Protein AF-A0A376MPZ1-F1 (afdb_monomer_lite)

Sequence (183 aa):
MEKDGTMSDFGIPASIVAKYLDEHGIVVEKTGPYNLLFLFSIGIDKTKALSLLRALTDFKRAFDLNLRVKNMLPSLYREDPEFYENMRIQELAQNIHKLIVHHNLPDLMYRAFEVLPTMVMTPYAAFQKELHGMTEEVYLDEMVGRINANMILPYPPGVPLVMPGEMITEESRPVLEFLQMLW

InterPro domains:
  IPR000310 Orn/Lys/Arg decarboxylase, major domain [PF01276] (1-48)
  IPR008286 Orn/Lys/Arg decarboxylase, C-terminal [PF03711] (73-182)
  IPR011193 Ornithine/lysine/arginine decarboxylase [PTHR45229] (2-182)
  IPR015422 Pyridoxal phosphate-dependent transferase, small domain [G3DSA:3.90.1150.10] (1-97)
  IPR015424 Pyridoxal phosphate-dependent transferase [SSF53383] (4-65)
  IPR036633 Orn/Lys/Arg decarboxylase, C-terminal domain superfamily [SSF55904] (70-181)

Structure (mmCIF, N/CA/C/O backbone):
data_AF-A0A376MPZ1-F1
#
_entry.id   AF-A0A376MPZ1-F1
#
loop_
_atom_site.group_PDB
_atom_site.id
_atom_site.type_symbol
_atom_site.label_atom_id
_atom_site.label_alt_id
_atom_site.label_comp_id
_atom_site.label_asym_id
_atom_site.label_entity_id
_atom_site.label_seq_id
_atom_site.pdbx_PDB_ins_code
_atom_site.Cartn_x
_atom_site.Cartn_y
_atom_site.Cartn_z
_atom_site.occupancy
_atom_site.B_iso_or_equiv
_atom_site.auth_seq_id
_atom_site.auth_comp_id
_atom_site.auth_asym_id
_atom_site.auth_atom_id
_atom_site.pdbx_PDB_model_num
ATOM 1 N N . MET A 1 1 ? -2.044 -14.156 9.055 1.00 59.22 1 MET A N 1
ATOM 2 C CA . MET A 1 1 ? -0.946 -15.058 8.681 1.00 59.22 1 MET A CA 1
ATOM 3 C C . MET A 1 1 ? -0.708 -15.944 9.880 1.00 59.22 1 MET A C 1
ATOM 5 O O . MET A 1 1 ? -0.411 -15.420 10.951 1.00 59.22 1 MET A O 1
ATOM 9 N N . GLU A 1 2 ? -0.962 -17.234 9.732 1.00 71.12 2 GLU A N 1
ATOM 10 C CA . GLU A 1 2 ? -0.609 -18.222 10.743 1.00 71.12 2 GLU A CA 1
ATOM 11 C C . GLU A 1 2 ? 0.925 -18.306 10.853 1.00 71.12 2 GLU A C 1
ATOM 13 O O . GLU A 1 2 ? 1.664 -17.754 10.030 1.00 71.12 2 GLU A O 1
ATOM 18 N N . LYS A 1 3 ? 1.437 -18.959 11.902 1.00 67.38 3 LYS A N 1
ATOM 19 C CA . LYS A 1 3 ? 2.890 -19.029 12.167 1.00 67.38 3 LYS A CA 1
ATOM 20 C C . LYS A 1 3 ? 3.696 -19.719 11.056 1.00 67.38 3 LYS A C 1
ATOM 22 O O . LYS A 1 3 ? 4.916 -19.593 11.044 1.00 67.38 3 LYS A O 1
ATOM 27 N N . ASP A 1 4 ? 3.031 -20.438 10.161 1.00 66.19 4 ASP A N 1
ATOM 28 C CA . ASP A 1 4 ? 3.600 -21.161 9.022 1.00 66.19 4 ASP A CA 1
ATOM 29 C C . ASP A 1 4 ? 3.609 -20.346 7.712 1.00 66.19 4 ASP A C 1
ATOM 31 O O . ASP A 1 4 ? 4.072 -20.842 6.690 1.00 66.19 4 ASP A O 1
ATOM 35 N N . GLY A 1 5 ? 3.124 -19.099 7.730 1.00 67.00 5 GLY A N 1
ATOM 36 C CA . GLY A 1 5 ? 3.028 -18.255 6.537 1.00 67.00 5 GLY A CA 1
ATOM 37 C C . GLY A 1 5 ? 1.722 -18.409 5.757 1.00 67.00 5 GLY A C 1
ATOM 38 O O . GLY A 1 5 ? 1.502 -17.659 4.808 1.00 67.00 5 GLY A O 1
ATOM 39 N N . THR A 1 6 ? 0.823 -19.307 6.171 1.00 76.25 6 THR A N 1
ATOM 40 C CA . THR A 1 6 ? -0.485 -19.464 5.530 1.00 76.25 6 THR A CA 1
ATOM 41 C C . THR A 1 6 ? -1.436 -18.333 5.917 1.00 76.25 6 THR A C 1
ATOM 43 O O . THR A 1 6 ? -1.343 -17.707 6.983 1.00 76.25 6 THR A O 1
ATOM 46 N N . MET A 1 7 ? -2.349 -18.006 5.007 1.00 79.88 7 MET A N 1
ATOM 47 C CA . MET A 1 7 ? -3.381 -17.008 5.256 1.00 79.88 7 MET A CA 1
ATOM 48 C C . MET A 1 7 ? -4.536 -17.655 6.018 1.00 79.88 7 MET A C 1
ATOM 50 O O . MET A 1 7 ? -5.010 -18.721 5.645 1.00 79.88 7 MET A O 1
ATOM 54 N N . SER A 1 8 ? -4.958 -17.000 7.099 1.00 85.38 8 SER A N 1
ATOM 55 C CA . SER A 1 8 ? -6.140 -17.403 7.867 1.00 85.38 8 SER A CA 1
ATOM 56 C C . SER A 1 8 ? -7.405 -17.072 7.071 1.00 85.38 8 SER A C 1
ATOM 58 O O . SER A 1 8 ? -7.350 -16.215 6.194 1.00 85.38 8 SER A O 1
ATOM 60 N N . ASP A 1 9 ? -8.543 -17.683 7.402 1.00 83.69 9 ASP A N 1
ATOM 61 C CA . ASP A 1 9 ? -9.834 -17.389 6.752 1.00 83.69 9 ASP A CA 1
ATOM 62 C C . ASP A 1 9 ? -10.356 -15.978 7.072 1.00 83.69 9 ASP A C 1
ATOM 64 O O . ASP A 1 9 ? -11.199 -15.417 6.361 1.00 83.69 9 ASP A O 1
ATOM 68 N N . PHE A 1 10 ? -9.875 -15.410 8.178 1.00 87.81 10 PHE A N 1
ATOM 69 C CA . PHE A 1 10 ? -10.239 -14.090 8.656 1.00 87.81 10 PHE A CA 1
ATOM 70 C C . PHE A 1 10 ? -8.991 -13.239 8.892 1.00 87.81 10 PHE A C 1
ATOM 72 O O . PHE A 1 10 ? -8.016 -13.670 9.514 1.00 87.81 10 PHE A O 1
ATOM 79 N N . GLY A 1 11 ? -9.048 -11.980 8.467 1.00 89.75 11 GLY A N 1
ATOM 80 C CA . GLY A 1 11 ? -7.978 -11.024 8.693 1.00 89.75 11 GLY A CA 1
ATOM 81 C C . GLY A 1 11 ? -8.482 -9.592 8.670 1.00 89.75 11 GLY A C 1
ATOM 82 O O . GLY A 1 11 ? -9.446 -9.261 7.985 1.00 89.75 11 GLY A O 1
ATOM 83 N N . ILE A 1 12 ? -7.798 -8.731 9.422 1.00 94.62 12 ILE A N 1
ATOM 84 C CA . ILE A 1 12 ? -8.017 -7.284 9.398 1.00 94.62 12 ILE A CA 1
ATOM 85 C C . ILE A 1 12 ? -6.834 -6.668 8.646 1.00 94.62 12 ILE A C 1
ATOM 87 O O . ILE A 1 12 ? -5.726 -6.656 9.190 1.00 94.62 12 ILE A O 1
ATOM 91 N N . PRO A 1 13 ? -7.028 -6.192 7.405 1.00 94.12 13 PRO A N 1
ATOM 92 C CA . PRO A 1 13 ? -5.980 -5.515 6.653 1.00 94.12 13 PRO A CA 1
ATOM 93 C C . PRO A 1 13 ? -5.462 -4.288 7.402 1.00 94.12 13 PRO A C 1
ATOM 95 O O . PRO A 1 13 ? -6.240 -3.503 7.956 1.00 94.12 13 PRO A O 1
ATOM 98 N N . ALA A 1 14 ? -4.145 -4.093 7.392 1.00 94.62 14 ALA A N 1
ATOM 99 C CA . ALA A 1 14 ? -3.521 -2.977 8.098 1.00 94.62 14 ALA A CA 1
ATOM 100 C C . ALA A 1 14 ? -3.921 -1.611 7.514 1.00 94.62 14 ALA A C 1
ATOM 102 O O . ALA A 1 14 ? -3.949 -0.632 8.254 1.00 94.62 14 ALA A O 1
ATOM 103 N N . SER A 1 15 ? -4.321 -1.544 6.238 1.00 93.62 15 SER A N 1
ATOM 104 C CA . SER A 1 15 ? -4.843 -0.327 5.599 1.00 93.62 15 SER A CA 1
ATOM 105 C C . SER A 1 15 ? -6.072 0.251 6.313 1.00 93.62 15 SER A C 1
ATOM 107 O O . SER A 1 15 ? -6.173 1.466 6.477 1.00 93.62 15 SER A O 1
ATOM 109 N N . ILE A 1 16 ? -6.972 -0.603 6.810 1.00 95.50 16 ILE A N 1
ATOM 110 C CA . ILE A 1 16 ? -8.164 -0.179 7.563 1.00 95.50 16 ILE A CA 1
ATOM 111 C C . ILE A 1 16 ? -7.761 0.418 8.911 1.00 95.50 16 ILE A C 1
ATOM 113 O O . ILE A 1 16 ? -8.268 1.465 9.313 1.00 95.50 16 ILE A O 1
ATOM 117 N N . VAL A 1 17 ? -6.837 -0.248 9.607 1.00 96.62 17 VAL A N 1
ATOM 118 C CA . VAL A 1 17 ? -6.321 0.222 10.896 1.00 96.62 17 VAL A CA 1
ATOM 119 C C . VAL A 1 17 ? -5.589 1.552 10.709 1.00 96.62 17 VAL A C 1
ATOM 121 O O . VAL A 1 17 ? -5.819 2.480 11.475 1.00 96.62 17 VAL A O 1
ATOM 124 N N . ALA A 1 18 ? -4.764 1.674 9.666 1.00 96.38 18 ALA A N 1
ATOM 125 C CA . ALA A 1 18 ? -4.047 2.901 9.335 1.00 96.38 18 ALA A CA 1
ATOM 126 C C . ALA A 1 18 ? -5.007 4.069 9.068 1.00 96.38 18 ALA A C 1
ATOM 128 O O . ALA A 1 18 ? -4.841 5.125 9.671 1.00 96.38 18 ALA A O 1
ATOM 129 N N . LYS A 1 19 ? -6.053 3.869 8.251 1.00 95.56 19 LYS A N 1
ATOM 130 C CA . LYS A 1 19 ? -7.070 4.905 7.993 1.00 95.56 19 LYS A CA 1
ATOM 131 C C . LYS A 1 19 ? -7.799 5.311 9.280 1.00 95.56 19 LYS A C 1
ATOM 133 O O . LYS A 1 19 ? -8.040 6.491 9.495 1.00 95.56 19 LYS A O 1
ATOM 138 N N . TYR A 1 20 ? -8.107 4.364 10.170 1.00 96.69 20 TYR A N 1
ATOM 139 C CA . TYR A 1 20 ? -8.717 4.692 11.464 1.00 96.69 20 TYR A CA 1
ATOM 140 C C . TYR A 1 20 ? -7.781 5.504 12.367 1.00 96.69 20 TYR A C 1
ATOM 142 O O . TYR A 1 20 ? -8.222 6.431 13.042 1.00 96.69 20 TYR A O 1
ATOM 150 N N . LEU A 1 21 ? -6.496 5.150 12.415 1.00 96.44 21 LEU A N 1
ATOM 151 C CA . LEU A 1 21 ? -5.501 5.889 13.191 1.00 96.44 21 LEU A CA 1
ATOM 152 C C . LEU A 1 21 ? -5.325 7.317 12.655 1.00 96.44 21 LEU A C 1
ATOM 154 O O . LEU A 1 21 ? -5.245 8.249 13.455 1.00 96.44 21 LEU A O 1
ATOM 158 N N . ASP A 1 22 ? -5.364 7.491 11.334 1.00 95.25 22 ASP A N 1
ATOM 159 C CA . ASP A 1 22 ? -5.300 8.797 10.671 1.00 95.25 22 ASP A CA 1
ATOM 160 C C . ASP A 1 22 ? -6.472 9.716 11.077 1.00 95.25 22 ASP A C 1
ATOM 162 O O . ASP A 1 22 ? -6.251 10.861 11.467 1.00 95.25 22 ASP A O 1
ATOM 166 N N . GLU A 1 23 ? -7.703 9.189 11.158 1.00 92.94 23 GLU A N 1
ATOM 167 C CA . GLU A 1 23 ? -8.884 9.917 11.681 1.00 92.94 23 GLU A CA 1
ATOM 168 C C . GLU A 1 23 ? -8.697 10.420 13.123 1.00 92.94 23 GLU A C 1
ATOM 170 O O . GLU A 1 23 ? -9.331 11.386 13.549 1.00 92.94 23 GLU A O 1
ATOM 175 N N . HIS A 1 24 ? -7.822 9.765 13.890 1.00 93.88 24 HIS A N 1
ATOM 176 C CA . HIS A 1 24 ? -7.495 10.114 15.273 1.00 93.88 24 HIS A CA 1
ATOM 177 C C . HIS A 1 24 ? -6.175 10.899 15.385 1.00 93.88 24 HIS A C 1
ATOM 179 O O . HIS A 1 24 ? -5.648 11.068 16.489 1.00 93.88 24 HIS A O 1
ATOM 185 N N . GLY A 1 25 ? -5.637 11.390 14.262 1.00 93.00 25 GLY A N 1
ATOM 186 C CA . GLY A 1 25 ? -4.417 12.196 14.204 1.00 93.00 25 GLY A CA 1
ATOM 187 C C . GLY A 1 25 ? -3.134 11.411 14.490 1.00 93.00 25 GLY A C 1
ATOM 188 O O . GLY A 1 25 ? -2.135 11.996 14.917 1.00 93.00 25 GLY A O 1
ATOM 189 N N . ILE A 1 26 ? -3.154 10.089 14.309 1.00 94.88 26 ILE A N 1
ATOM 190 C CA . ILE A 1 26 ? -2.002 9.210 14.507 1.00 94.88 26 ILE A CA 1
ATOM 191 C C . ILE A 1 26 ? -1.459 8.801 13.142 1.00 94.88 26 ILE A C 1
ATOM 193 O O . ILE A 1 26 ? -2.062 8.005 12.427 1.00 94.88 26 ILE A O 1
ATOM 197 N N . VAL A 1 27 ? -0.270 9.305 12.822 1.00 93.00 27 VAL A N 1
ATOM 198 C CA . VAL A 1 27 ? 0.421 8.993 11.570 1.00 93.00 27 VAL A CA 1
ATOM 199 C C . VAL A 1 27 ? 1.190 7.681 11.710 1.00 93.00 27 VAL A C 1
ATOM 201 O O . VAL A 1 27 ? 1.988 7.505 12.635 1.00 93.00 27 VAL A O 1
ATOM 204 N N . VAL A 1 28 ? 0.949 6.764 10.776 1.00 93.88 28 VAL A N 1
ATOM 205 C CA . VAL A 1 28 ? 1.721 5.528 10.606 1.00 93.88 28 VAL A CA 1
ATOM 206 C C . VAL A 1 28 ? 2.822 5.792 9.582 1.00 93.88 28 VAL A C 1
ATOM 208 O O . VAL A 1 28 ? 2.540 6.320 8.512 1.00 93.88 28 VAL A O 1
ATOM 211 N N . GLU A 1 29 ? 4.059 5.397 9.880 1.00 91.50 29 GLU A N 1
ATOM 212 C CA . GLU A 1 29 ? 5.201 5.633 8.984 1.00 91.50 29 GLU A CA 1
ATOM 213 C C . GLU A 1 29 ? 5.123 4.765 7.724 1.00 91.50 29 GLU A C 1
ATOM 215 O O . GLU A 1 29 ? 5.327 5.223 6.604 1.00 91.50 29 GLU A O 1
ATOM 220 N N . LYS A 1 30 ? 4.840 3.474 7.912 1.00 89.94 30 LYS A N 1
ATOM 221 C CA . LYS A 1 30 ? 4.747 2.505 6.822 1.00 89.94 30 LYS A CA 1
ATOM 222 C C . LYS A 1 30 ? 3.620 1.526 7.095 1.00 89.94 30 LYS A C 1
ATOM 224 O O . LYS A 1 30 ? 3.550 0.945 8.178 1.00 89.94 30 LYS A O 1
ATOM 229 N N . THR A 1 31 ? 2.783 1.322 6.086 1.00 91.25 31 THR A N 1
ATOM 230 C CA . THR A 1 31 ? 1.675 0.367 6.117 1.00 91.25 31 THR A CA 1
ATOM 231 C C . THR A 1 31 ? 1.927 -0.708 5.069 1.00 91.25 31 THR A C 1
ATOM 233 O O . THR A 1 31 ? 2.016 -0.411 3.880 1.00 91.25 31 THR A O 1
ATOM 236 N N . GLY A 1 32 ? 2.090 -1.953 5.508 1.00 88.19 32 GLY A N 1
ATOM 237 C CA . GLY A 1 32 ? 2.078 -3.125 4.632 1.00 88.19 32 GLY A CA 1
ATOM 238 C C . GLY A 1 32 ? 0.695 -3.786 4.598 1.00 88.19 32 GLY A C 1
ATOM 239 O O . GLY A 1 32 ? -0.264 -3.229 5.126 1.00 88.19 32 GLY A O 1
ATOM 240 N N . PRO A 1 33 ? 0.570 -5.006 4.046 1.00 86.56 33 PRO A N 1
ATOM 241 C CA . PRO A 1 33 ? -0.713 -5.719 4.015 1.00 86.56 33 PRO A CA 1
ATOM 242 C C . PRO A 1 33 ? -1.288 -6.018 5.415 1.00 86.56 33 PRO A C 1
ATOM 244 O O . PRO A 1 33 ? -2.479 -5.823 5.659 1.00 86.56 33 PRO A O 1
ATOM 247 N N . TYR A 1 34 ? -0.432 -6.441 6.356 1.00 90.50 34 TYR A N 1
ATOM 248 C CA . TYR A 1 34 ? -0.795 -6.769 7.751 1.00 90.50 34 TYR A CA 1
ATOM 249 C C . TYR A 1 34 ? 0.210 -6.239 8.782 1.00 90.50 34 TYR A C 1
ATOM 251 O O . TYR A 1 34 ? 0.285 -6.745 9.900 1.00 90.50 34 TYR A O 1
ATOM 259 N N . ASN A 1 35 ? 1.016 -5.241 8.418 1.00 90.44 35 ASN A N 1
ATOM 260 C CA . ASN A 1 35 ? 1.973 -4.621 9.330 1.00 90.44 35 ASN A CA 1
ATOM 261 C C . ASN A 1 35 ? 1.817 -3.097 9.334 1.00 90.44 35 ASN A C 1
ATOM 263 O O . ASN A 1 35 ? 1.425 -2.494 8.336 1.00 90.44 35 ASN A O 1
ATOM 267 N N . LEU A 1 36 ? 2.121 -2.503 10.486 1.00 93.81 36 LEU A N 1
ATOM 268 C CA . LEU A 1 36 ? 2.182 -1.063 10.703 1.00 93.81 36 LEU A CA 1
ATOM 269 C C . LEU A 1 36 ? 3.513 -0.760 11.384 1.00 93.81 36 LEU A C 1
ATOM 271 O O . LEU A 1 36 ? 3.864 -1.407 12.373 1.00 93.81 36 LEU A O 1
ATOM 275 N N . LEU A 1 37 ? 4.244 0.218 10.863 1.00 94.31 37 LEU A N 1
ATOM 276 C CA . LEU A 1 37 ? 5.483 0.708 11.451 1.00 94.31 37 LEU A CA 1
ATOM 277 C C . LEU A 1 37 ? 5.241 2.063 12.115 1.00 94.31 37 LEU A C 1
ATOM 279 O O . LEU A 1 37 ? 4.726 2.988 11.489 1.00 94.31 37 LEU A O 1
ATOM 283 N N . PHE A 1 38 ? 5.676 2.186 13.366 1.00 93.75 38 PHE A N 1
ATOM 284 C CA . PHE A 1 38 ? 5.659 3.434 14.123 1.00 93.75 38 PHE A CA 1
ATOM 285 C C . PHE A 1 38 ? 7.087 3.823 14.495 1.00 93.75 38 PHE A C 1
ATOM 287 O O . PHE A 1 38 ? 7.843 2.994 15.005 1.00 93.75 38 PHE A O 1
ATOM 294 N N . LEU A 1 39 ? 7.447 5.088 14.281 1.00 93.31 39 LEU A N 1
ATOM 295 C CA . LEU A 1 39 ? 8.745 5.624 14.682 1.00 93.31 39 LEU A CA 1
ATOM 296 C C . LEU A 1 39 ? 8.642 6.306 16.049 1.00 93.31 39 LEU A C 1
ATOM 298 O O . LEU A 1 39 ? 8.004 7.347 16.204 1.00 93.31 39 LEU A O 1
ATOM 302 N N . PHE A 1 40 ? 9.317 5.736 17.045 1.00 91.38 40 PHE A N 1
ATOM 303 C CA . PHE A 1 40 ? 9.480 6.357 18.356 1.00 91.38 40 PHE A CA 1
ATOM 304 C C . PHE A 1 40 ? 10.743 7.217 18.350 1.00 91.38 40 PHE A C 1
ATOM 306 O O . PHE A 1 40 ? 11.856 6.717 18.495 1.00 91.38 40 PHE A O 1
ATOM 313 N N . SER A 1 41 ? 10.560 8.518 18.138 1.00 90.69 41 SER A N 1
ATOM 314 C CA . SER A 1 41 ? 11.634 9.511 18.184 1.00 90.69 41 SER A CA 1
ATOM 315 C C . SER A 1 41 ? 11.708 10.199 19.551 1.00 90.69 41 SER A C 1
ATOM 317 O O . SER A 1 41 ? 10.839 10.019 20.403 1.00 90.69 41 SER A O 1
ATOM 319 N N . ILE A 1 42 ? 12.726 11.042 19.755 1.00 90.50 42 ILE A N 1
ATOM 320 C CA . ILE A 1 42 ? 12.910 11.833 20.990 1.00 90.50 42 ILE A CA 1
ATOM 321 C C . ILE A 1 42 ? 11.679 12.711 21.301 1.00 90.50 42 ILE A C 1
ATOM 323 O O . ILE A 1 42 ? 11.406 13.004 22.461 1.00 90.50 42 ILE A O 1
ATOM 327 N N . GLY A 1 43 ? 10.907 13.105 20.281 1.00 88.94 43 GLY A N 1
ATOM 328 C CA . GLY A 1 43 ? 9.679 13.893 20.439 1.00 88.94 43 GLY A CA 1
ATOM 329 C C . GLY A 1 43 ? 8.432 13.086 20.826 1.00 88.94 43 GLY A C 1
ATOM 330 O O . GLY A 1 43 ? 7.339 13.656 20.881 1.00 88.94 43 GLY A O 1
ATOM 331 N N . ILE A 1 44 ? 8.558 11.772 21.037 1.00 90.81 44 ILE A N 1
ATOM 332 C CA . ILE A 1 44 ? 7.455 10.898 21.440 1.00 90.81 44 ILE A CA 1
ATOM 333 C C . ILE A 1 44 ? 7.525 10.649 22.944 1.00 90.81 44 ILE A C 1
ATOM 335 O O . ILE A 1 44 ? 8.416 9.969 23.446 1.00 90.81 44 ILE A O 1
ATOM 339 N N . ASP A 1 45 ? 6.554 11.204 23.662 1.00 92.75 45 ASP A N 1
ATOM 340 C CA . ASP A 1 45 ? 6.411 11.041 25.102 1.00 92.75 45 ASP A CA 1
ATOM 341 C C . ASP A 1 45 ? 5.440 9.900 25.460 1.00 92.75 45 ASP A C 1
ATOM 343 O O . ASP A 1 45 ? 4.782 9.281 24.614 1.00 92.75 45 ASP A O 1
ATOM 347 N N . LYS A 1 46 ? 5.319 9.627 26.764 1.00 92.38 46 LYS A N 1
ATOM 348 C CA . LYS A 1 46 ? 4.379 8.626 27.287 1.00 92.38 46 LYS A CA 1
ATOM 349 C C . LYS A 1 46 ? 2.927 8.948 26.910 1.00 92.38 46 LYS A C 1
ATOM 351 O O . LYS A 1 46 ? 2.138 8.027 26.710 1.00 92.38 46 LYS A O 1
ATOM 356 N N . THR A 1 47 ? 2.574 10.228 26.803 1.00 93.00 47 THR A N 1
ATOM 357 C CA . THR A 1 47 ? 1.226 10.683 26.438 1.00 93.00 47 THR A CA 1
ATOM 358 C C . THR A 1 47 ? 0.861 10.232 25.027 1.00 93.00 47 THR A C 1
ATOM 360 O O . THR A 1 47 ? -0.192 9.626 24.832 1.00 93.00 47 THR A O 1
ATOM 363 N N . LYS A 1 48 ? 1.749 10.448 24.050 1.00 92.00 48 LYS A N 1
ATOM 364 C CA . LYS A 1 48 ? 1.558 9.995 22.667 1.00 92.00 48 LYS A CA 1
ATOM 365 C C . LYS A 1 48 ? 1.488 8.473 22.565 1.00 92.00 48 LYS A C 1
ATOM 367 O O . LYS A 1 48 ? 0.605 7.954 21.885 1.00 92.00 48 LYS A O 1
ATOM 372 N N . ALA A 1 49 ? 2.346 7.756 23.293 1.00 92.81 49 ALA A N 1
ATOM 373 C CA . ALA A 1 49 ? 2.306 6.293 23.336 1.00 92.81 49 ALA A CA 1
ATOM 374 C C . ALA A 1 49 ? 0.969 5.760 23.894 1.00 92.81 49 ALA A C 1
ATOM 376 O O . ALA A 1 49 ? 0.383 4.829 23.341 1.00 92.81 49 ALA A O 1
ATOM 377 N N . LEU A 1 50 ? 0.450 6.381 24.960 1.00 94.69 50 LEU A N 1
ATOM 378 C CA . LEU A 1 50 ? -0.860 6.043 25.524 1.00 94.69 50 LEU A CA 1
ATOM 379 C C . LEU A 1 50 ? -2.011 6.401 24.578 1.00 94.69 50 LEU A C 1
ATOM 381 O O . LEU A 1 50 ? -2.982 5.650 24.511 1.00 94.69 50 LEU A O 1
ATOM 385 N N . SER A 1 51 ? -1.900 7.506 23.833 1.00 94.88 51 SER A N 1
ATOM 386 C CA . SER A 1 51 ? -2.877 7.880 22.804 1.00 94.88 51 SER A CA 1
ATOM 387 C C . SER A 1 51 ? -2.986 6.803 21.722 1.00 94.88 51 SER A C 1
ATOM 389 O O . SER A 1 51 ? -4.090 6.360 21.410 1.00 94.88 51 SER A O 1
ATOM 391 N N . LEU A 1 52 ? -1.848 6.296 21.229 1.00 95.69 52 LEU A N 1
ATOM 392 C CA . LEU A 1 52 ? -1.813 5.183 20.275 1.00 95.69 52 LEU A CA 1
ATOM 393 C C . LEU A 1 52 ? -2.461 3.916 20.847 1.00 95.69 52 LEU A C 1
ATOM 395 O O . LEU A 1 52 ? -3.324 3.319 20.206 1.00 95.69 52 LEU A O 1
ATOM 399 N N . LEU A 1 53 ? -2.092 3.520 22.069 1.00 95.69 53 LEU A N 1
ATOM 400 C CA . LEU A 1 53 ? -2.666 2.336 22.714 1.00 95.69 53 LEU A CA 1
ATOM 401 C C . LEU A 1 53 ? -4.189 2.458 22.883 1.00 95.69 53 LEU A C 1
ATOM 403 O O . LEU A 1 53 ? -4.930 1.497 22.653 1.00 95.69 53 LEU A O 1
ATOM 407 N N . ARG A 1 54 ? -4.660 3.649 23.265 1.00 96.62 54 ARG A N 1
ATOM 408 C CA . ARG A 1 54 ? -6.085 3.946 23.396 1.00 96.62 54 ARG A CA 1
ATOM 409 C C . ARG A 1 54 ? -6.792 3.848 22.050 1.00 96.62 54 ARG A C 1
ATOM 411 O O . ARG A 1 54 ? -7.789 3.139 21.971 1.00 96.62 54 ARG A O 1
ATOM 418 N N . ALA A 1 55 ? -6.252 4.470 21.004 1.00 96.69 55 ALA A N 1
ATOM 419 C CA . ALA A 1 55 ? -6.825 4.420 19.663 1.00 96.69 55 ALA A CA 1
ATOM 420 C C . ALA A 1 55 ? -6.918 2.983 19.125 1.00 96.69 55 ALA A C 1
ATOM 422 O O . ALA A 1 55 ? -7.954 2.603 18.590 1.00 96.69 55 ALA A O 1
ATOM 423 N N . LEU A 1 56 ? -5.894 2.149 19.341 1.00 97.00 56 LEU A N 1
ATOM 424 C CA . LEU A 1 56 ? -5.922 0.729 18.962 1.00 97.00 56 LEU A CA 1
ATOM 425 C C . LEU A 1 56 ? -6.982 -0.069 19.742 1.00 97.00 56 LEU A C 1
ATOM 427 O O . LEU A 1 56 ? -7.659 -0.934 19.185 1.00 97.00 56 LEU A O 1
ATOM 431 N N . THR A 1 57 ? -7.161 0.231 21.029 1.00 97.12 57 THR A N 1
ATOM 432 C CA . THR A 1 57 ? -8.180 -0.425 21.865 1.00 97.12 57 THR A CA 1
ATOM 433 C C . THR A 1 57 ? -9.594 0.020 21.481 1.00 97.12 57 THR A C 1
ATOM 435 O O . THR A 1 57 ? -10.517 -0.796 21.433 1.00 97.12 57 THR A O 1
ATOM 438 N N . ASP A 1 58 ? -9.771 1.309 21.188 1.00 96.81 58 ASP A N 1
ATOM 439 C CA . ASP A 1 58 ? -11.029 1.879 20.707 1.00 96.81 58 ASP A CA 1
ATOM 440 C C . ASP A 1 58 ? -11.374 1.332 19.310 1.00 96.81 58 ASP A C 1
ATOM 442 O O . ASP A 1 58 ? -12.513 0.913 19.101 1.00 96.81 58 ASP A O 1
ATOM 446 N N . PHE A 1 59 ? -10.388 1.202 18.410 1.00 97.25 59 PHE A N 1
ATOM 447 C CA . PHE A 1 59 ? -10.533 0.525 17.117 1.00 97.25 59 PHE A CA 1
ATOM 448 C C . PHE A 1 59 ? -11.069 -0.893 17.294 1.00 97.25 59 PHE A C 1
ATOM 450 O O . PHE A 1 59 ? -12.082 -1.246 16.695 1.00 97.25 59 PHE A O 1
ATOM 457 N N . LYS A 1 60 ? -10.427 -1.705 18.147 1.00 96.69 60 LYS A N 1
ATOM 458 C CA . LYS A 1 60 ? -10.848 -3.091 18.396 1.00 96.69 60 LYS A CA 1
ATOM 459 C C . LYS A 1 60 ? -12.294 -3.152 18.886 1.00 96.69 60 LYS A C 1
ATOM 461 O O . LYS A 1 60 ? -13.071 -3.957 18.387 1.00 96.69 60 LYS A O 1
ATOM 466 N N . ARG A 1 61 ? -12.678 -2.270 19.814 1.00 96.62 61 ARG A N 1
ATOM 467 C CA . ARG A 1 61 ? -14.053 -2.195 20.330 1.00 96.62 61 ARG A CA 1
ATOM 468 C C . ARG A 1 61 ? -15.055 -1.817 19.237 1.00 96.62 61 ARG A C 1
ATOM 470 O O . ARG A 1 61 ? -16.098 -2.452 19.128 1.00 96.62 61 ARG A O 1
ATOM 477 N N . ALA A 1 62 ? -14.749 -0.799 18.434 1.00 95.62 62 ALA A N 1
ATOM 478 C CA . ALA A 1 62 ? -15.588 -0.366 17.316 1.00 95.62 62 ALA A CA 1
ATOM 479 C C . ALA A 1 62 ? -15.735 -1.466 16.251 1.00 95.62 62 ALA A C 1
ATOM 481 O O . ALA A 1 62 ? -16.827 -1.691 15.723 1.00 95.62 62 ALA A O 1
ATOM 482 N N . PHE A 1 63 ? -14.647 -2.187 15.989 1.00 96.31 63 PHE A N 1
ATOM 483 C CA . PHE A 1 63 ? -14.618 -3.325 15.086 1.00 96.31 63 PHE A CA 1
ATOM 484 C C . PHE A 1 63 ? -15.479 -4.487 15.601 1.00 96.31 63 PHE A C 1
ATOM 486 O O . PHE A 1 63 ? -16.282 -5.034 14.847 1.00 96.31 63 PHE A O 1
ATOM 493 N N . ASP A 1 64 ? -15.383 -4.825 16.888 1.00 96.31 64 ASP A N 1
ATOM 494 C CA . ASP A 1 64 ? -16.169 -5.896 17.517 1.00 96.31 64 ASP A CA 1
ATOM 495 C C . ASP A 1 64 ? -17.670 -5.572 17.558 1.00 96.31 64 ASP A C 1
ATOM 497 O O . ASP A 1 64 ? -18.502 -6.450 17.341 1.00 96.31 64 ASP A O 1
ATOM 501 N N . LEU A 1 65 ? -18.027 -4.299 17.761 1.00 97.06 65 LEU A N 1
ATOM 502 C CA . LEU A 1 65 ? -19.408 -3.805 17.654 1.00 97.06 65 LEU A CA 1
ATOM 503 C C . LEU A 1 65 ? -19.922 -3.754 16.205 1.00 97.06 65 LEU A C 1
ATOM 505 O O . LEU A 1 65 ? -21.093 -3.443 15.974 1.00 97.06 65 LEU A O 1
ATOM 509 N N . ASN A 1 66 ? -19.051 -4.039 15.235 1.00 96.75 66 ASN A N 1
ATOM 510 C CA . ASN A 1 66 ? -19.332 -4.049 13.808 1.00 96.75 66 ASN A CA 1
ATOM 511 C C . ASN A 1 66 ? -20.024 -2.760 13.330 1.00 96.75 66 ASN A C 1
ATOM 513 O O . ASN A 1 66 ? -21.082 -2.792 12.686 1.00 96.75 66 ASN A O 1
ATOM 517 N N . LEU A 1 67 ? -19.456 -1.607 13.701 1.00 96.31 67 LEU A N 1
ATOM 518 C CA . LEU A 1 67 ? -20.000 -0.303 13.324 1.00 96.31 67 LEU A CA 1
ATOM 519 C C . LEU A 1 67 ? -20.051 -0.127 11.794 1.00 96.31 67 LEU A C 1
ATOM 521 O O . LEU A 1 67 ? -19.326 -0.774 11.035 1.00 96.31 67 LEU A O 1
ATOM 525 N N . ARG A 1 68 ? -20.934 0.768 11.333 1.00 96.62 68 ARG A N 1
ATOM 526 C CA . ARG A 1 68 ? -20.987 1.176 9.921 1.00 96.62 68 ARG A CA 1
ATOM 527 C C . ARG A 1 68 ? -19.699 1.900 9.533 1.00 96.62 68 ARG A C 1
ATOM 529 O O . ARG A 1 68 ? -19.171 2.657 10.350 1.00 96.62 68 ARG A O 1
ATOM 536 N N . VAL A 1 69 ? -19.270 1.751 8.277 1.00 95.75 69 VAL A N 1
ATOM 537 C CA . VAL A 1 69 ? -18.103 2.470 7.730 1.00 95.75 69 VAL A CA 1
ATOM 538 C C . VAL A 1 69 ? -18.256 3.977 7.948 1.00 95.75 69 VAL A C 1
ATOM 540 O O . VAL A 1 69 ? -17.353 4.600 8.490 1.00 95.75 69 VAL A O 1
ATOM 543 N N . LYS A 1 70 ? -19.450 4.530 7.708 1.00 96.12 70 LYS A N 1
ATOM 544 C CA . LYS A 1 70 ? -19.805 5.931 8.000 1.00 96.12 70 LYS A CA 1
ATOM 545 C C . LYS A 1 70 ? -19.432 6.422 9.406 1.00 96.12 70 LYS A C 1
ATOM 547 O O . LYS A 1 70 ? -19.056 7.577 9.567 1.00 96.12 70 LYS A O 1
ATOM 552 N N . ASN A 1 71 ? -19.571 5.568 10.423 1.00 94.94 71 ASN A N 1
ATOM 553 C CA . ASN A 1 71 ? -19.331 5.944 11.819 1.00 94.94 71 ASN A CA 1
ATOM 554 C C . ASN A 1 71 ? -17.869 5.751 12.229 1.00 94.94 71 ASN A C 1
ATOM 556 O O . ASN A 1 71 ? -17.394 6.444 13.122 1.00 94.94 71 ASN A O 1
ATOM 560 N N . MET A 1 72 ? -17.189 4.771 11.632 1.00 94.75 72 MET A N 1
ATOM 561 C CA . MET A 1 72 ? -15.838 4.373 12.025 1.00 94.75 72 MET A CA 1
ATOM 562 C C . MET A 1 72 ? -14.748 5.014 11.159 1.00 94.75 72 MET A C 1
ATOM 564 O O . MET A 1 72 ? -13.670 5.298 11.665 1.00 94.75 72 MET A O 1
ATOM 568 N N . LEU A 1 73 ? -15.029 5.235 9.874 1.00 96.12 73 LEU A N 1
ATOM 569 C CA . LEU A 1 73 ? -14.136 5.800 8.860 1.00 96.12 73 LEU A CA 1
ATOM 570 C C . LEU A 1 73 ? -14.896 6.861 8.032 1.00 96.12 73 LEU A C 1
ATOM 572 O O . LEU A 1 73 ? -15.212 6.632 6.859 1.00 96.12 73 LEU A O 1
ATOM 576 N N . PRO A 1 74 ? -15.257 8.010 8.630 1.00 95.12 74 PRO A N 1
ATOM 577 C CA . PRO A 1 74 ? -16.052 9.038 7.959 1.00 95.12 74 PRO A CA 1
ATOM 578 C C . PRO A 1 74 ? -15.347 9.665 6.747 1.00 95.12 74 PRO A C 1
ATOM 580 O O . PRO A 1 74 ? -16.021 10.051 5.793 1.00 95.12 74 PRO A O 1
ATOM 583 N N . SER A 1 75 ? -14.015 9.773 6.743 1.00 94.56 75 SER A N 1
ATOM 584 C CA . SER A 1 75 ? -13.246 10.231 5.578 1.00 94.56 75 SER A CA 1
ATOM 585 C C . SER A 1 75 ? -13.409 9.290 4.389 1.00 94.56 75 SER A C 1
ATOM 587 O O . SER A 1 75 ? -13.763 9.769 3.320 1.00 94.56 75 SER A O 1
ATOM 589 N N . LEU A 1 76 ? -13.257 7.977 4.597 1.00 94.19 76 LEU A N 1
ATOM 590 C CA . LEU A 1 76 ? -13.440 6.958 3.561 1.00 94.19 76 LEU A CA 1
ATOM 591 C C . LEU A 1 76 ? -14.877 6.957 3.028 1.00 94.19 76 LEU A C 1
ATOM 593 O O . LEU A 1 76 ? -15.095 6.931 1.825 1.00 94.19 76 LEU A O 1
ATOM 597 N N . TYR A 1 77 ? -15.868 7.054 3.918 1.00 94.88 77 TYR A N 1
ATOM 598 C CA . TYR A 1 77 ? -17.272 7.130 3.511 1.00 94.88 77 TYR A CA 1
ATOM 599 C C . TYR A 1 77 ? -17.566 8.338 2.606 1.00 94.88 77 TYR A C 1
ATOM 601 O O . TYR A 1 77 ? -18.429 8.252 1.742 1.00 94.88 77 TYR A O 1
ATOM 609 N N . ARG A 1 78 ? -16.863 9.466 2.782 1.00 95.19 78 ARG A N 1
ATOM 610 C CA . ARG A 1 78 ? -17.043 10.653 1.926 1.00 95.19 78 ARG A CA 1
ATOM 611 C C . ARG A 1 78 ? -16.461 10.491 0.523 1.00 95.19 78 ARG A C 1
ATOM 613 O O . ARG A 1 78 ? -16.857 11.263 -0.343 1.00 95.19 78 ARG A O 1
ATOM 620 N N . GLU A 1 79 ? -15.538 9.554 0.313 1.00 95.19 79 GLU A N 1
ATOM 621 C CA . GLU A 1 79 ? -14.950 9.294 -1.008 1.00 95.19 79 GLU A CA 1
ATOM 622 C C . GLU A 1 79 ? -15.991 8.669 -1.950 1.00 95.19 79 GLU A C 1
ATOM 624 O O . GLU A 1 79 ? -16.102 9.098 -3.095 1.00 95.19 79 GLU A O 1
ATOM 629 N N . ASP A 1 80 ? -16.811 7.741 -1.445 1.00 95.12 80 ASP A N 1
ATOM 630 C CA . ASP A 1 80 ? -17.943 7.156 -2.178 1.00 95.12 80 ASP A CA 1
ATOM 631 C C . ASP A 1 80 ? -19.107 6.778 -1.228 1.00 95.12 80 ASP A C 1
ATOM 633 O O . ASP A 1 80 ? -19.201 5.642 -0.745 1.00 95.12 80 ASP A O 1
ATOM 637 N N . PRO A 1 81 ? -20.013 7.726 -0.917 1.00 94.50 81 PRO A N 1
ATOM 638 C CA . PRO A 1 81 ? -21.113 7.477 0.013 1.00 94.50 81 PRO A CA 1
ATOM 639 C C . PRO A 1 81 ? -22.087 6.393 -0.456 1.00 94.50 81 PRO A C 1
ATOM 641 O O . PRO A 1 81 ? -22.635 5.675 0.381 1.00 94.50 81 PRO A O 1
ATOM 644 N N . GLU A 1 82 ? -22.308 6.268 -1.770 1.00 95.69 82 GLU A N 1
ATOM 645 C CA . GLU A 1 82 ? -23.251 5.296 -2.333 1.00 95.69 82 GLU A CA 1
ATOM 646 C C . GLU A 1 82 ? -22.729 3.870 -2.153 1.00 95.69 82 GLU A C 1
ATOM 648 O O . GLU A 1 82 ? -23.469 2.998 -1.688 1.00 95.69 82 GLU A O 1
ATOM 653 N N . PHE A 1 83 ? -21.440 3.646 -2.425 1.00 94.38 83 PHE A N 1
ATOM 654 C CA . PHE A 1 83 ? -20.801 2.346 -2.233 1.00 94.38 83 PHE A CA 1
ATOM 655 C C . PHE A 1 83 ? -20.777 1.912 -0.757 1.00 94.38 83 PHE A C 1
ATOM 657 O O . PHE A 1 83 ? -21.006 0.741 -0.440 1.00 94.38 83 PHE A O 1
ATOM 664 N N . TYR A 1 84 ? -20.546 2.848 0.174 1.00 95.25 84 TYR A N 1
ATOM 665 C CA . TYR A 1 84 ? -20.386 2.543 1.603 1.00 95.25 84 TYR A CA 1
ATOM 666 C C . TYR A 1 84 ? -21.666 2.675 2.460 1.00 95.25 84 TYR A C 1
ATOM 668 O O . TYR A 1 84 ? -21.610 2.386 3.659 1.00 95.25 84 TYR A O 1
ATOM 676 N N . GLU A 1 85 ? -22.818 3.071 1.899 1.00 92.12 85 GLU A N 1
ATOM 677 C CA . GLU A 1 85 ? -24.042 3.469 2.635 1.00 92.12 85 GLU A CA 1
ATOM 678 C C . GLU A 1 85 ? -24.472 2.502 3.751 1.00 92.12 85 GLU A C 1
ATOM 680 O O . GLU A 1 85 ? -24.750 2.895 4.894 1.00 92.12 85 GLU A O 1
ATOM 685 N N . ASN A 1 86 ? -24.499 1.209 3.433 1.00 94.19 86 ASN A N 1
ATOM 686 C CA . ASN A 1 86 ? -24.915 0.159 4.363 1.00 94.19 86 ASN A CA 1
ATOM 687 C C . ASN A 1 86 ? -23.775 -0.774 4.777 1.00 94.19 86 ASN A C 1
ATOM 689 O O . ASN A 1 86 ? -24.006 -1.710 5.545 1.00 94.19 86 ASN A O 1
ATOM 693 N N . MET A 1 87 ? -22.552 -0.487 4.327 1.00 96.31 87 MET A N 1
ATOM 694 C CA . MET A 1 87 ? -21.399 -1.336 4.577 1.00 96.31 87 MET A CA 1
ATOM 695 C C . MET A 1 87 ? -20.949 -1.228 6.037 1.00 96.31 87 MET A C 1
ATOM 697 O O . MET A 1 87 ? -20.887 -0.143 6.637 1.00 96.31 87 MET A O 1
ATOM 701 N N . ARG A 1 88 ? -20.619 -2.376 6.630 1.00 97.12 88 ARG A N 1
ATOM 702 C CA . ARG A 1 88 ? -20.049 -2.451 7.982 1.00 97.12 88 ARG A CA 1
ATOM 703 C C . ARG A 1 88 ? -18.554 -2.725 7.944 1.00 97.12 88 ARG A C 1
ATOM 705 O O . ARG A 1 88 ? -18.031 -3.260 6.972 1.00 97.12 88 ARG A O 1
ATOM 712 N N . ILE A 1 89 ? -17.858 -2.375 9.023 1.00 96.19 89 ILE A N 1
ATOM 713 C CA . ILE A 1 89 ? -16.396 -2.468 9.059 1.00 96.19 89 ILE A CA 1
ATOM 714 C C . ILE A 1 89 ? -15.875 -3.904 8.905 1.00 96.19 89 ILE A C 1
ATOM 716 O O . ILE A 1 89 ? -14.870 -4.110 8.229 1.00 96.19 89 ILE A O 1
ATOM 720 N N . GLN A 1 90 ? -16.557 -4.904 9.475 1.00 96.19 90 GLN A N 1
ATOM 721 C CA . GLN A 1 90 ? -16.132 -6.301 9.334 1.00 96.19 90 GLN A CA 1
ATOM 722 C C . GLN A 1 90 ? -16.318 -6.809 7.901 1.00 96.19 90 GLN A C 1
ATOM 724 O O . GLN A 1 90 ? -15.494 -7.574 7.412 1.00 96.19 90 GLN A O 1
ATOM 729 N N . GLU A 1 91 ? -17.372 -6.358 7.218 1.00 95.44 91 GLU A N 1
ATOM 730 C CA . GLU A 1 91 ? -17.614 -6.681 5.811 1.00 95.44 91 GLU A CA 1
ATOM 731 C C . GLU A 1 91 ? -16.529 -6.073 4.920 1.00 95.44 91 GLU A C 1
ATOM 733 O O . GLU A 1 91 ? -15.926 -6.785 4.120 1.00 95.44 91 GLU A O 1
ATOM 738 N N . LEU A 1 92 ? -16.208 -4.790 5.122 1.00 95.00 92 LEU A N 1
ATOM 739 C CA . LEU A 1 92 ? -15.113 -4.120 4.420 1.00 95.00 92 LEU A CA 1
ATOM 740 C C . LEU A 1 92 ? -13.777 -4.851 4.631 1.00 95.00 92 LEU A C 1
ATOM 742 O O . LEU A 1 92 ? -13.069 -5.145 3.667 1.00 95.00 92 LEU A O 1
ATOM 746 N N . ALA A 1 93 ? -13.452 -5.187 5.884 1.00 95.38 93 ALA A N 1
ATOM 747 C CA . ALA A 1 93 ? -12.239 -5.924 6.225 1.00 95.38 93 ALA A CA 1
ATOM 748 C C . ALA A 1 93 ? -12.181 -7.290 5.547 1.00 95.38 93 ALA A C 1
ATOM 750 O O . ALA A 1 93 ? -11.162 -7.621 4.942 1.00 95.38 93 ALA A O 1
ATOM 751 N N . GLN A 1 94 ? -13.280 -8.045 5.578 1.00 94.56 94 GLN A N 1
ATOM 752 C CA . GLN A 1 94 ? -13.322 -9.363 4.964 1.00 94.56 94 GLN A CA 1
ATOM 753 C C . GLN A 1 94 ? -13.259 -9.295 3.435 1.00 94.56 94 GLN A C 1
ATOM 755 O O . GLN A 1 94 ? -12.633 -10.157 2.826 1.00 94.56 94 GLN A O 1
ATOM 760 N N . ASN A 1 95 ? -13.870 -8.293 2.799 1.00 93.44 95 ASN A N 1
ATOM 761 C CA . ASN A 1 95 ? -13.810 -8.127 1.346 1.00 93.44 95 ASN A CA 1
ATOM 762 C C . ASN A 1 95 ? -12.378 -7.839 0.881 1.00 93.44 95 ASN A C 1
ATOM 764 O O . ASN A 1 95 ? -11.882 -8.513 -0.019 1.00 93.44 95 ASN A O 1
ATOM 768 N N . ILE A 1 96 ? -11.677 -6.920 1.551 1.00 92.50 96 ILE A N 1
ATOM 769 C CA . ILE A 1 96 ? -10.266 -6.636 1.253 1.00 92.50 96 ILE A CA 1
ATOM 770 C C . ILE A 1 96 ? -9.393 -7.862 1.564 1.00 92.50 96 ILE A C 1
ATOM 772 O O . ILE A 1 96 ? -8.531 -8.227 0.769 1.00 92.50 96 ILE A O 1
ATOM 776 N N . HIS A 1 97 ? -9.633 -8.543 2.687 1.00 92.69 97 HIS A N 1
ATOM 777 C CA . HIS A 1 97 ? -8.907 -9.762 3.042 1.00 92.69 97 HIS A CA 1
ATOM 778 C C . HIS A 1 97 ? -9.073 -10.864 1.982 1.00 92.69 97 HIS A C 1
ATOM 780 O O . HIS A 1 97 ? -8.084 -11.456 1.553 1.00 92.69 97 HIS A O 1
ATOM 786 N N . LYS A 1 98 ? -10.300 -11.088 1.496 1.00 91.94 98 LYS A N 1
ATOM 787 C CA . LYS A 1 98 ? -10.593 -12.039 0.416 1.00 91.94 98 LYS A CA 1
ATOM 788 C C . LYS A 1 98 ? -9.867 -11.689 -0.876 1.00 91.94 98 LYS A C 1
ATOM 790 O O . LYS A 1 98 ? -9.359 -12.601 -1.513 1.00 91.94 98 LYS A O 1
ATOM 795 N N . LEU A 1 99 ? -9.781 -10.409 -1.245 1.00 88.31 99 LEU A N 1
ATOM 796 C CA . LEU A 1 99 ? -9.011 -9.979 -2.419 1.00 88.31 99 LEU A CA 1
ATOM 797 C C . LEU A 1 99 ? -7.520 -10.296 -2.253 1.00 88.31 99 LEU A C 1
ATOM 799 O O . LEU A 1 99 ? -6.914 -10.891 -3.140 1.00 88.31 99 LEU A O 1
ATOM 803 N N . ILE A 1 100 ? -6.946 -9.990 -1.085 1.00 87.25 100 ILE A N 1
ATOM 804 C CA . ILE A 1 100 ? -5.541 -10.294 -0.772 1.00 87.25 100 ILE A CA 1
ATOM 805 C C . ILE A 1 100 ? -5.261 -11.803 -0.880 1.00 87.25 100 ILE A C 1
ATOM 807 O O . ILE A 1 100 ? -4.222 -12.195 -1.412 1.00 87.25 100 ILE A O 1
ATOM 811 N N . VAL A 1 101 ? -6.173 -12.644 -0.380 1.00 88.12 101 VAL A N 1
ATOM 812 C CA . VAL A 1 101 ? -6.062 -14.110 -0.460 1.00 88.12 101 VAL A CA 1
ATOM 813 C C . VAL A 1 101 ? -6.260 -14.606 -1.893 1.00 88.12 101 VAL A C 1
ATOM 815 O O . VAL A 1 101 ? -5.485 -15.436 -2.354 1.00 88.12 101 VAL A O 1
ATOM 818 N N . HIS A 1 102 ? -7.253 -14.080 -2.614 1.00 87.12 102 HIS A N 1
ATOM 819 C CA . HIS A 1 102 ? -7.567 -14.474 -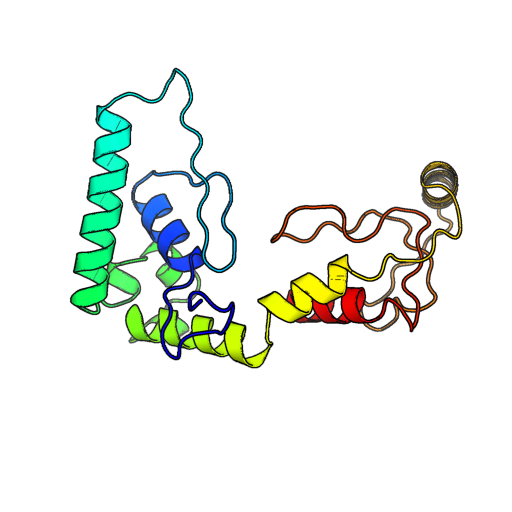3.989 1.00 87.12 102 HIS A CA 1
ATOM 820 C C . HIS A 1 102 ? -6.395 -14.231 -4.944 1.00 87.12 102 HIS A C 1
ATOM 822 O O . HIS A 1 102 ? -6.059 -15.108 -5.734 1.00 87.12 102 HIS A O 1
ATOM 828 N N . HIS A 1 103 ? -5.740 -13.075 -4.826 1.00 83.00 103 HIS A N 1
ATOM 829 C CA . HIS A 1 103 ? -4.564 -12.732 -5.628 1.00 83.00 103 HIS A CA 1
ATOM 830 C C . HIS A 1 103 ? -3.249 -13.281 -5.057 1.00 83.00 103 HIS A C 1
ATOM 832 O O . HIS A 1 103 ? -2.190 -13.034 -5.626 1.00 83.00 103 HIS A O 1
ATOM 838 N N . ASN A 1 104 ? -3.301 -14.001 -3.929 1.00 84.75 104 ASN A N 1
ATOM 839 C CA . ASN A 1 104 ? -2.139 -14.497 -3.193 1.00 84.75 104 ASN A CA 1
ATOM 840 C C . ASN A 1 104 ? -1.025 -13.439 -3.058 1.00 84.75 104 ASN A C 1
ATOM 842 O O . ASN A 1 104 ? 0.155 -13.700 -3.297 1.00 84.75 104 ASN A O 1
ATOM 846 N N . LEU A 1 105 ? -1.424 -12.215 -2.697 1.00 82.44 105 LEU A N 1
ATOM 847 C CA . LEU A 1 105 ? -0.573 -11.025 -2.723 1.00 82.44 105 LEU A CA 1
ATOM 848 C C . LEU A 1 105 ? 0.794 -11.207 -2.030 1.00 82.44 105 LEU A C 1
ATOM 850 O O . LEU A 1 105 ? 1.790 -10.751 -2.591 1.00 82.44 105 LEU A O 1
ATOM 854 N N . PRO A 1 106 ? 0.900 -11.844 -0.842 1.00 81.94 106 PRO A N 1
ATOM 855 C CA . PRO A 1 106 ? 2.195 -12.032 -0.187 1.00 81.94 106 PRO A CA 1
ATOM 856 C C . PRO A 1 106 ? 3.179 -12.868 -1.013 1.00 81.94 106 PRO A C 1
ATOM 858 O O . PRO A 1 106 ? 4.359 -12.532 -1.077 1.00 81.94 106 PRO A O 1
ATOM 861 N N . ASP A 1 107 ? 2.691 -13.930 -1.652 1.00 85.19 107 ASP A N 1
ATOM 862 C CA . ASP A 1 107 ? 3.489 -14.818 -2.498 1.00 85.19 107 ASP A CA 1
ATOM 863 C C . ASP A 1 107 ? 3.852 -14.149 -3.826 1.00 85.19 107 ASP A C 1
ATOM 865 O O . ASP A 1 107 ? 4.999 -14.218 -4.258 1.00 85.19 107 ASP A O 1
ATOM 869 N N . LEU A 1 108 ? 2.906 -13.428 -4.437 1.00 85.69 108 LEU A N 1
ATOM 870 C CA . LEU A 1 108 ? 3.170 -12.650 -5.647 1.00 85.69 108 LEU A CA 1
ATOM 871 C C . LEU A 1 108 ? 4.243 -11.585 -5.395 1.00 85.69 108 LEU A C 1
ATOM 873 O O . LEU A 1 108 ? 5.177 -11.448 -6.180 1.00 85.69 108 LEU A O 1
ATOM 877 N N . MET A 1 109 ? 4.150 -10.880 -4.263 1.00 85.19 109 MET A N 1
ATOM 878 C CA . MET A 1 109 ? 5.169 -9.925 -3.841 1.00 85.19 109 MET A CA 1
ATOM 879 C C . MET A 1 109 ? 6.514 -10.633 -3.639 1.00 85.19 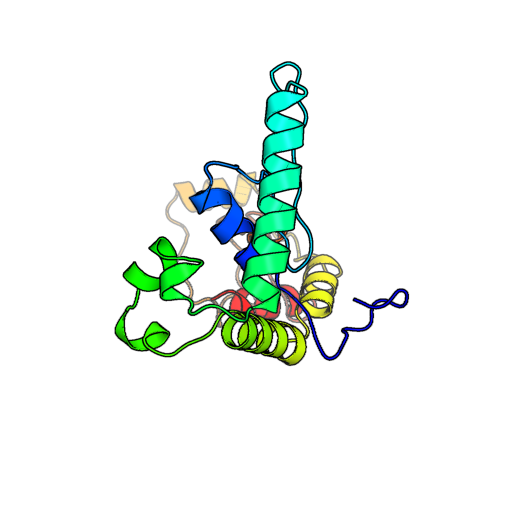109 MET A C 1
ATOM 881 O O . MET A 1 109 ? 7.520 -10.146 -4.133 1.00 85.19 109 MET A O 1
ATOM 885 N N . TYR A 1 110 ? 6.556 -11.793 -2.976 1.00 86.38 110 TYR A N 1
ATOM 886 C CA . TYR A 1 110 ? 7.799 -12.552 -2.807 1.00 86.38 110 TYR A CA 1
ATOM 887 C C . TYR A 1 110 ? 8.441 -12.921 -4.153 1.00 86.38 110 TYR A C 1
ATOM 889 O O . TYR A 1 110 ? 9.605 -12.595 -4.380 1.00 86.38 110 TYR A O 1
ATOM 897 N N . ARG A 1 111 ? 7.666 -13.508 -5.073 1.00 88.12 111 ARG A N 1
ATOM 898 C CA . ARG A 1 111 ? 8.139 -13.911 -6.407 1.00 88.12 111 ARG A CA 1
ATOM 899 C C . ARG A 1 111 ? 8.611 -12.727 -7.250 1.00 88.12 111 ARG A C 1
ATOM 901 O O . ARG A 1 111 ? 9.611 -12.843 -7.953 1.00 88.12 111 ARG A O 1
ATOM 908 N N . ALA A 1 112 ? 7.944 -11.578 -7.147 1.00 87.81 112 ALA A N 1
ATOM 909 C CA . ALA A 1 112 ? 8.340 -10.363 -7.858 1.00 87.81 112 ALA A CA 1
ATOM 910 C C . ALA A 1 112 ? 9.722 -9.835 -7.436 1.00 87.81 112 ALA A C 1
ATOM 912 O O . ALA A 1 112 ? 10.406 -9.228 -8.251 1.00 87.81 112 ALA A O 1
ATOM 913 N N . PHE A 1 113 ? 10.153 -10.079 -6.194 1.00 86.94 113 PHE A N 1
ATOM 914 C CA . PHE A 1 113 ? 11.490 -9.699 -5.717 1.00 86.94 113 PHE A CA 1
ATOM 915 C C . PHE A 1 113 ? 12.519 -10.841 -5.785 1.00 86.94 113 PHE A C 1
ATOM 917 O O . PHE A 1 113 ? 13.696 -10.606 -5.514 1.00 86.94 113 PHE A O 1
ATOM 924 N N . GLU A 1 114 ? 12.107 -12.063 -6.131 1.00 89.06 114 GLU A N 1
ATOM 925 C CA . GLU A 1 114 ? 13.001 -13.220 -6.258 1.00 89.06 114 GLU A CA 1
ATOM 926 C C . GLU A 1 114 ? 13.775 -13.201 -7.583 1.00 89.06 114 GLU A C 1
ATOM 928 O O . GLU A 1 114 ? 14.978 -13.470 -7.604 1.00 89.06 114 GLU A O 1
ATOM 933 N N . VAL A 1 115 ? 13.103 -12.843 -8.684 1.00 86.19 115 VAL A N 1
ATOM 934 C CA . VAL A 1 115 ? 13.714 -12.779 -10.019 1.00 86.19 115 VAL A CA 1
ATOM 935 C C . VAL A 1 115 ? 13.965 -11.332 -10.413 1.00 86.19 115 VAL A C 1
ATOM 937 O O . VAL A 1 115 ? 13.036 -10.561 -10.649 1.00 86.19 115 VAL A O 1
ATOM 940 N N . LEU A 1 116 ? 15.241 -10.970 -10.527 1.00 90.06 116 LEU A N 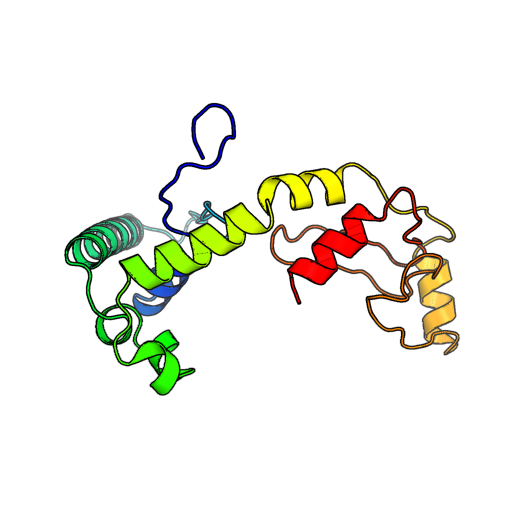1
ATOM 941 C CA . LEU A 1 116 ? 15.633 -9.625 -10.930 1.00 90.06 116 LEU A CA 1
ATOM 942 C C . LEU A 1 116 ? 15.435 -9.417 -12.443 1.00 90.06 116 LEU A C 1
ATOM 944 O O . LEU A 1 116 ? 15.786 -10.297 -13.237 1.00 90.06 116 LEU A O 1
ATOM 948 N N . PRO A 1 117 ? 14.931 -8.246 -12.869 1.00 93.00 117 PRO A N 1
ATOM 949 C CA . PRO A 1 117 ? 14.987 -7.815 -14.260 1.00 93.00 117 PRO A CA 1
ATOM 950 C C . PRO A 1 117 ? 16.412 -7.850 -14.836 1.00 93.00 117 PRO A C 1
ATOM 952 O O . PRO A 1 117 ? 17.409 -7.725 -14.125 1.00 93.00 117 PRO A O 1
ATOM 955 N N . THR A 1 118 ? 16.526 -7.993 -16.156 1.00 96.00 118 THR A N 1
ATOM 956 C CA . THR A 1 118 ? 17.836 -8.042 -16.820 1.00 96.00 118 THR A CA 1
ATOM 957 C C . THR A 1 118 ? 18.372 -6.633 -17.045 1.00 96.00 118 THR A C 1
ATOM 959 O O . THR A 1 118 ? 17.734 -5.826 -17.718 1.00 96.00 118 THR A O 1
ATOM 962 N N . MET A 1 119 ? 19.572 -6.333 -16.548 1.00 96.25 119 MET A N 1
ATOM 963 C CA . MET A 1 119 ? 20.239 -5.055 -16.805 1.00 96.25 119 MET A CA 1
ATOM 964 C C . MET A 1 119 ? 20.812 -5.015 -18.228 1.00 96.25 119 MET A C 1
ATOM 966 O O . MET A 1 119 ? 21.819 -5.657 -18.521 1.00 96.25 119 MET A O 1
ATOM 970 N N . VAL A 1 120 ? 20.181 -4.244 -19.117 1.00 97.44 120 VAL A N 1
ATOM 971 C CA . VAL A 1 120 ? 20.584 -4.118 -20.532 1.00 97.44 120 VAL A CA 1
ATOM 972 C C . VAL A 1 120 ? 21.547 -2.952 -20.733 1.00 97.44 120 VAL A C 1
ATOM 974 O O . VAL A 1 120 ? 22.443 -3.000 -21.575 1.00 97.44 120 VAL A O 1
ATOM 977 N N . MET A 1 121 ? 21.370 -1.889 -19.953 1.00 96.50 121 MET A N 1
ATOM 978 C CA . MET A 1 121 ? 22.283 -0.754 -19.897 1.00 96.50 121 MET A CA 1
ATOM 979 C C . MET A 1 121 ? 22.307 -0.166 -18.492 1.00 96.50 121 MET A C 1
ATOM 981 O O . MET A 1 121 ? 21.439 -0.448 -17.670 1.00 96.50 121 MET A O 1
ATOM 985 N N . THR A 1 122 ? 23.306 0.665 -18.209 1.00 97.38 122 THR A N 1
ATOM 986 C CA . THR A 1 122 ? 23.387 1.335 -16.911 1.00 97.38 122 THR A CA 1
ATOM 987 C C . THR A 1 122 ? 22.283 2.389 -16.772 1.00 97.38 122 THR A C 1
ATOM 989 O O . THR A 1 122 ? 21.896 2.995 -17.779 1.00 97.38 122 THR A O 1
ATOM 992 N N . PRO A 1 123 ? 21.845 2.709 -15.540 1.00 96.94 123 PRO A N 1
ATOM 993 C CA . PRO A 1 123 ? 20.888 3.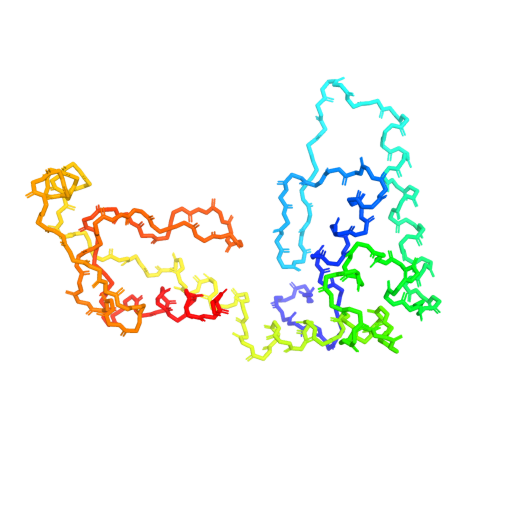789 -15.309 1.00 96.94 123 PRO A CA 1
ATOM 994 C C . PRO A 1 123 ? 21.333 5.131 -15.898 1.00 96.94 123 PRO A C 1
ATOM 996 O O . PRO A 1 123 ? 20.517 5.882 -16.420 1.00 96.94 123 PRO A O 1
ATOM 999 N N . TYR A 1 124 ? 22.643 5.410 -15.894 1.00 96.69 124 TYR A N 1
ATOM 1000 C CA . TYR A 1 124 ? 23.199 6.597 -16.544 1.00 96.69 124 TYR A CA 1
ATOM 1001 C C . TYR A 1 124 ? 22.930 6.606 -18.054 1.00 96.69 124 TYR A C 1
ATOM 1003 O O . TYR A 1 124 ? 22.476 7.613 -18.587 1.00 96.69 124 TYR A O 1
ATOM 1011 N N . ALA A 1 125 ? 23.186 5.493 -18.748 1.00 96.75 125 ALA A N 1
ATOM 1012 C CA . ALA A 1 125 ? 22.961 5.398 -20.188 1.00 96.75 125 ALA A CA 1
ATOM 1013 C C . ALA A 1 125 ? 21.468 5.478 -20.547 1.00 96.75 125 ALA A C 1
ATOM 1015 O O . ALA A 1 125 ? 21.116 6.141 -21.523 1.00 96.75 125 ALA A O 1
ATOM 1016 N N . ALA A 1 126 ? 20.600 4.854 -19.745 1.00 96.81 126 ALA A N 1
ATOM 1017 C CA . ALA A 1 126 ? 19.150 4.963 -19.900 1.00 96.81 126 ALA A CA 1
ATOM 1018 C C . ALA A 1 126 ? 18.682 6.418 -19.740 1.00 96.81 126 ALA A C 1
ATOM 1020 O O . ALA A 1 126 ? 18.002 6.946 -20.617 1.00 96.81 126 ALA A O 1
ATOM 1021 N N . PHE A 1 127 ? 19.157 7.102 -18.698 1.00 96.25 127 PHE A N 1
ATOM 1022 C CA . PHE A 1 127 ? 18.846 8.509 -18.460 1.00 96.25 127 PHE A CA 1
ATOM 1023 C C . PHE A 1 127 ? 19.356 9.426 -19.584 1.00 96.25 127 PHE A C 1
ATOM 1025 O O . PHE A 1 127 ? 18.659 10.345 -20.004 1.00 96.25 127 PHE A O 1
ATOM 1032 N N . GLN A 1 128 ? 20.542 9.160 -20.150 1.00 97.06 128 GLN A N 1
ATOM 1033 C CA . GLN A 1 128 ? 21.007 9.903 -21.328 1.00 97.06 128 GLN A CA 1
ATOM 1034 C C . GLN A 1 128 ? 20.047 9.745 -22.514 1.00 97.06 128 GLN A C 1
ATOM 1036 O O . GLN A 1 128 ? 19.788 10.725 -23.205 1.00 97.06 128 GLN A O 1
ATOM 1041 N N . LYS A 1 129 ? 19.492 8.553 -22.756 1.00 95.81 129 LYS A N 1
ATOM 1042 C CA . LYS A 1 129 ? 18.509 8.349 -23.832 1.00 95.81 129 LYS A CA 1
ATOM 1043 C C . LYS A 1 129 ? 17.206 9.108 -23.585 1.00 95.81 129 LYS A C 1
ATOM 1045 O O . LYS A 1 129 ? 16.691 9.715 -24.522 1.00 95.81 129 LYS A O 1
ATOM 1050 N N . GLU A 1 130 ? 16.724 9.124 -22.345 1.00 95.19 130 GLU A N 1
ATOM 1051 C CA . GLU A 1 130 ? 15.550 9.908 -21.938 1.00 95.19 130 GLU A CA 1
ATOM 1052 C C . GLU A 1 130 ? 15.751 11.406 -22.219 1.00 95.19 130 GLU A C 1
ATOM 1054 O O . GLU A 1 130 ? 14.911 12.028 -22.865 1.00 95.19 130 GLU A O 1
ATOM 1059 N N . LEU A 1 131 ? 16.913 11.971 -21.862 1.00 95.06 131 LEU A N 1
ATOM 1060 C CA . LEU A 1 131 ? 17.238 13.381 -22.131 1.00 95.06 131 LEU A CA 1
ATOM 1061 C C . LEU A 1 131 ? 17.260 13.740 -23.625 1.00 95.06 131 LEU A C 1
ATOM 1063 O O . LEU A 1 131 ? 16.981 14.881 -23.988 1.00 95.06 131 LEU A O 1
ATOM 1067 N N . HIS A 1 132 ? 17.592 12.782 -24.491 1.00 96.12 132 HIS A N 1
ATOM 1068 C CA . HIS A 1 132 ? 17.578 12.968 -25.944 1.00 96.12 132 HIS A CA 1
ATOM 1069 C C . HIS A 1 132 ? 16.200 12.683 -26.569 1.00 96.12 132 HIS A C 1
ATOM 1071 O O . HIS A 1 132 ? 16.087 12.661 -27.794 1.00 96.12 132 HIS A O 1
ATOM 1077 N N . GLY A 1 133 ? 15.162 12.449 -25.756 1.00 94.75 133 GLY A N 1
ATOM 1078 C CA . GLY A 1 133 ? 13.812 12.134 -26.227 1.00 94.75 133 GLY A CA 1
ATOM 1079 C C . GLY A 1 133 ? 13.715 10.777 -26.927 1.00 94.75 133 GLY A C 1
ATOM 1080 O O . GLY A 1 133 ? 12.846 10.584 -27.770 1.00 94.75 133 GLY A O 1
ATOM 1081 N N . MET A 1 134 ? 14.622 9.842 -26.622 1.00 96.00 134 MET A N 1
ATOM 1082 C CA . MET A 1 134 ? 14.649 8.497 -27.212 1.00 96.00 134 MET A CA 1
ATOM 1083 C C . MET A 1 134 ? 13.825 7.499 -26.384 1.00 96.00 134 MET A C 1
ATOM 1085 O O . MET A 1 134 ? 14.273 6.377 -26.131 1.00 96.00 134 MET A O 1
ATOM 1089 N N . THR A 1 135 ? 12.651 7.923 -25.924 1.00 96.31 135 THR A N 1
ATOM 1090 C CA . THR A 1 135 ? 11.719 7.142 -25.103 1.00 96.31 135 THR A CA 1
ATOM 1091 C C . THR A 1 135 ? 10.315 7.208 -25.697 1.00 96.31 135 THR A C 1
ATOM 1093 O O . THR A 1 135 ? 9.970 8.149 -26.411 1.00 96.31 135 THR A O 1
ATOM 1096 N N . GLU A 1 136 ? 9.513 6.186 -25.424 1.00 96.38 136 GLU A N 1
ATOM 1097 C CA . GLU A 1 136 ? 8.099 6.119 -25.792 1.00 96.38 136 GLU A CA 1
ATOM 1098 C C . GLU A 1 136 ? 7.285 5.683 -24.570 1.00 96.38 136 GLU A C 1
ATOM 1100 O O . GLU A 1 136 ? 7.799 4.975 -23.699 1.00 96.38 136 GLU A O 1
ATOM 1105 N N . GLU A 1 137 ? 6.030 6.120 -24.493 1.00 95.38 137 GLU A N 1
ATOM 1106 C CA . GLU A 1 137 ? 5.085 5.603 -23.505 1.00 95.38 137 GLU A CA 1
ATOM 1107 C C . GLU A 1 137 ? 4.580 4.233 -23.960 1.00 95.38 137 GLU A C 1
ATOM 1109 O O . GLU A 1 137 ? 4.261 4.033 -25.132 1.00 95.38 137 GLU A O 1
ATOM 1114 N N . VAL A 1 138 ? 4.517 3.285 -23.029 1.00 94.19 138 VAL A N 1
ATOM 1115 C CA . VAL A 1 138 ? 4.124 1.899 -23.294 1.00 94.19 138 VAL A CA 1
ATOM 1116 C C . VAL A 1 138 ? 3.099 1.487 -22.248 1.00 94.19 138 VAL A C 1
ATOM 1118 O O . VAL A 1 138 ? 3.238 1.834 -21.072 1.00 94.19 138 VAL A O 1
ATOM 1121 N N . TYR A 1 139 ? 2.068 0.751 -22.663 1.00 94.06 139 TYR A N 1
ATOM 1122 C CA . TYR A 1 139 ? 1.110 0.177 -21.722 1.00 94.06 139 TYR A CA 1
ATOM 1123 C C . TYR A 1 139 ? 1.785 -0.867 -20.830 1.00 94.06 139 TYR A C 1
ATOM 1125 O O . TYR A 1 139 ? 2.696 -1.571 -21.263 1.00 94.06 139 TYR A O 1
ATOM 1133 N N . LEU A 1 140 ? 1.303 -1.007 -19.592 1.00 91.50 140 LEU A N 1
ATOM 1134 C CA . LEU A 1 140 ? 1.849 -1.955 -18.614 1.00 91.50 140 LEU A CA 1
ATOM 1135 C C . LEU A 1 140 ? 1.945 -3.381 -19.193 1.00 91.50 140 LEU A C 1
ATOM 1137 O O . LEU A 1 140 ? 2.982 -4.031 -19.085 1.00 91.50 140 LEU A O 1
ATOM 1141 N N . ASP A 1 141 ? 0.911 -3.816 -19.913 1.00 91.88 141 ASP A N 1
ATOM 1142 C CA . ASP A 1 141 ? 0.820 -5.150 -20.522 1.00 91.88 141 ASP A CA 1
ATOM 1143 C C . ASP A 1 141 ? 1.848 -5.399 -21.643 1.00 91.88 141 ASP A C 1
ATOM 1145 O O . ASP A 1 141 ? 2.139 -6.546 -21.984 1.00 91.88 141 ASP A O 1
ATOM 1149 N N . GLU A 1 142 ? 2.421 -4.336 -22.210 1.00 93.56 142 GLU A N 1
ATOM 1150 C CA . GLU A 1 142 ? 3.363 -4.379 -23.336 1.00 93.56 142 GLU A CA 1
ATOM 1151 C C . GLU A 1 142 ? 4.825 -4.168 -22.898 1.00 93.56 142 GLU A C 1
ATOM 1153 O O . GLU A 1 142 ? 5.724 -4.028 -23.733 1.00 93.56 142 GLU A O 1
ATOM 1158 N N . MET A 1 143 ? 5.089 -4.142 -21.587 1.00 93.19 143 MET A N 1
ATOM 1159 C CA . MET A 1 143 ? 6.413 -3.846 -21.032 1.00 93.19 143 MET A CA 1
ATOM 1160 C C . MET A 1 143 ? 7.445 -4.967 -21.200 1.00 93.19 143 MET A C 1
ATOM 1162 O O . MET A 1 143 ? 8.650 -4.699 -21.156 1.00 93.19 143 MET A O 1
ATOM 1166 N N . VAL A 1 144 ? 7.019 -6.222 -21.369 1.00 95.19 144 VAL A N 1
ATOM 1167 C CA . VAL A 1 144 ? 7.956 -7.350 -21.489 1.00 95.19 144 VAL A CA 1
ATOM 1168 C C . VAL A 1 144 ? 8.817 -7.186 -22.745 1.00 95.19 144 VAL A C 1
ATOM 1170 O O . VAL A 1 144 ? 8.318 -6.940 -23.840 1.00 95.19 144 VAL A O 1
ATOM 1173 N N . GLY A 1 145 ? 10.135 -7.307 -22.588 1.00 95.38 145 GLY A N 1
ATOM 1174 C CA . GLY A 1 145 ? 11.108 -7.104 -23.664 1.00 95.38 145 GLY A CA 1
ATOM 1175 C C . GLY A 1 145 ? 11.454 -5.635 -23.949 1.00 95.38 145 GLY A C 1
ATOM 1176 O O . GLY A 1 145 ? 12.296 -5.365 -24.807 1.00 95.38 145 GLY A O 1
ATOM 1177 N N . ARG A 1 146 ? 10.851 -4.676 -23.233 1.00 95.50 146 ARG A N 1
ATOM 1178 C CA . ARG A 1 146 ? 11.159 -3.240 -23.330 1.00 95.50 146 ARG A CA 1
ATOM 1179 C C . ARG A 1 146 ? 12.143 -2.823 -22.236 1.00 95.50 146 ARG A C 1
ATOM 1181 O O . ARG A 1 146 ? 12.117 -3.336 -21.120 1.00 95.50 146 ARG A O 1
ATOM 1188 N N . ILE A 1 147 ? 13.021 -1.874 -22.557 1.00 96.56 147 ILE A N 1
ATOM 1189 C CA . ILE A 1 147 ? 13.982 -1.315 -21.596 1.00 96.56 147 ILE A CA 1
ATOM 1190 C C . ILE A 1 147 ? 13.299 -0.173 -20.855 1.00 96.56 147 ILE A C 1
ATOM 1192 O O . ILE A 1 147 ? 12.839 0.780 -21.482 1.00 96.56 147 ILE A O 1
ATOM 1196 N N . ASN A 1 148 ? 13.268 -0.253 -19.530 1.00 96.25 148 ASN A N 1
ATOM 1197 C CA . ASN A 1 148 ? 12.666 0.777 -18.702 1.00 96.25 148 ASN A CA 1
ATOM 1198 C C . ASN A 1 148 ? 13.507 2.049 -18.756 1.00 96.25 148 ASN A C 1
ATOM 1200 O O . ASN A 1 148 ? 14.707 2.031 -18.472 1.00 96.25 148 ASN A O 1
ATOM 1204 N N . ALA A 1 149 ? 12.868 3.159 -19.115 1.00 95.50 149 ALA A N 1
ATOM 1205 C CA . ALA A 1 149 ? 13.487 4.476 -19.036 1.00 95.50 149 ALA A CA 1
ATOM 1206 C C . ALA A 1 149 ? 13.557 4.966 -17.583 1.00 95.50 149 ALA A C 1
ATOM 1208 O O . ALA A 1 149 ? 14.564 5.534 -17.172 1.00 95.50 149 ALA A O 1
ATOM 1209 N N . ASN A 1 150 ? 12.520 4.668 -16.792 1.00 93.31 150 ASN A N 1
ATOM 1210 C CA . 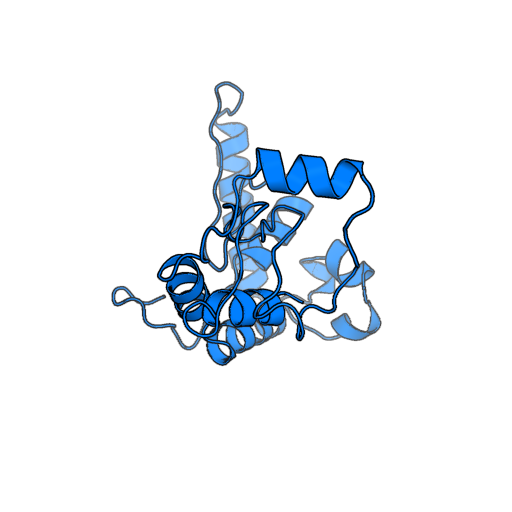ASN A 1 150 ? 12.319 5.234 -15.461 1.00 93.31 150 ASN A CA 1
ATOM 1211 C C . ASN A 1 150 ? 12.327 4.140 -14.390 1.00 93.31 150 ASN A C 1
ATOM 1213 O O . ASN A 1 150 ? 12.118 2.961 -14.670 1.00 93.31 150 ASN A O 1
ATOM 1217 N N . MET A 1 151 ? 12.568 4.546 -13.143 1.00 94.94 151 MET A N 1
ATOM 1218 C CA . MET A 1 151 ? 12.488 3.650 -11.992 1.00 94.94 151 MET A CA 1
ATOM 1219 C C . MET A 1 151 ? 11.024 3.350 -11.653 1.00 94.94 151 MET A C 1
ATOM 1221 O O . MET A 1 151 ? 10.220 4.276 -11.542 1.00 94.94 151 MET A O 1
ATOM 1225 N N . ILE A 1 152 ? 10.702 2.079 -11.405 1.00 94.00 152 ILE A N 1
ATOM 1226 C CA . ILE A 1 152 ? 9.386 1.646 -10.921 1.00 94.00 152 ILE A CA 1
ATOM 1227 C C . ILE A 1 152 ? 9.516 1.234 -9.458 1.00 94.00 152 ILE A C 1
ATOM 1229 O O . ILE A 1 152 ? 10.272 0.324 -9.109 1.00 94.00 152 ILE A O 1
ATOM 1233 N N . LEU A 1 153 ? 8.777 1.928 -8.592 1.00 92.88 153 LEU A N 1
ATOM 1234 C CA . LEU A 1 153 ? 8.849 1.766 -7.143 1.00 92.88 153 LEU A CA 1
ATOM 1235 C C . LEU A 1 153 ? 7.426 1.680 -6.558 1.00 92.88 153 LEU A C 1
ATOM 1237 O O . LEU A 1 153 ? 6.840 2.707 -6.210 1.00 92.88 153 LEU A O 1
ATOM 1241 N N . PRO A 1 154 ? 6.845 0.469 -6.476 1.00 89.38 154 PRO A N 1
ATOM 1242 C CA . PRO A 1 154 ? 5.505 0.274 -5.938 1.00 89.38 154 PRO A CA 1
ATOM 1243 C C . PRO A 1 154 ? 5.473 0.363 -4.406 1.00 89.38 154 PRO A C 1
ATOM 1245 O O . PRO A 1 154 ? 6.395 -0.076 -3.707 1.00 89.38 154 PRO A O 1
ATOM 1248 N N . TYR A 1 155 ? 4.364 0.881 -3.877 1.00 85.69 155 TYR A N 1
ATOM 1249 C CA . TYR A 1 155 ? 4.055 0.888 -2.448 1.00 85.69 155 TYR A CA 1
ATOM 1250 C C . TYR A 1 155 ? 2.751 0.128 -2.181 1.00 85.69 155 TYR A C 1
ATOM 1252 O O . TYR A 1 155 ? 1.709 0.560 -2.674 1.00 85.69 155 TYR A O 1
ATOM 1260 N N . PRO A 1 156 ? 2.766 -0.935 -1.351 1.00 74.94 156 PRO A N 1
ATOM 1261 C CA . PRO A 1 156 ? 3.925 -1.604 -0.728 1.00 74.94 156 PRO A CA 1
ATOM 1262 C C . PRO A 1 156 ? 4.748 -2.459 -1.731 1.00 74.94 156 PRO A C 1
ATOM 1264 O O . PRO A 1 156 ? 4.220 -2.802 -2.782 1.00 74.94 156 PRO A O 1
ATOM 1267 N N . PRO A 1 157 ? 6.016 -2.840 -1.430 1.00 81.38 157 PRO A N 1
ATOM 1268 C CA . PRO A 1 157 ? 6.746 -2.649 -0.172 1.00 81.38 157 PRO A CA 1
ATOM 1269 C C . PRO A 1 157 ? 7.609 -1.379 -0.107 1.00 81.38 157 PRO A C 1
ATOM 1271 O O . PRO A 1 157 ? 8.222 -1.143 0.938 1.00 81.38 157 PRO A O 1
ATOM 1274 N N . GLY A 1 158 ? 7.669 -0.555 -1.154 1.00 83.31 158 GLY A N 1
ATOM 1275 C CA . GLY A 1 158 ? 8.436 0.693 -1.143 1.00 83.31 158 GLY A CA 1
ATOM 1276 C C . GLY A 1 158 ? 9.942 0.514 -1.329 1.00 83.31 158 GLY A C 1
ATOM 1277 O O . GLY A 1 158 ? 10.726 1.213 -0.690 1.00 83.31 158 GLY A O 1
ATOM 1278 N N . VAL A 1 159 ? 10.334 -0.459 -2.149 1.00 87.69 159 VAL A N 1
ATOM 1279 C CA . VAL A 1 159 ? 11.716 -0.718 -2.583 1.00 87.69 159 VAL A CA 1
ATOM 1280 C C . VAL A 1 159 ? 11.710 -0.715 -4.115 1.00 87.69 159 VAL A C 1
ATOM 1282 O O . VAL A 1 159 ? 10.714 -1.175 -4.681 1.00 87.69 159 VAL A O 1
ATOM 1285 N N . PRO A 1 160 ? 12.750 -0.187 -4.794 1.00 91.38 160 PRO A N 1
ATOM 1286 C CA . PRO A 1 160 ? 12.813 -0.216 -6.252 1.00 91.38 160 PRO A CA 1
ATOM 1287 C C . PRO A 1 160 ? 12.628 -1.639 -6.778 1.00 91.38 160 PRO A C 1
ATOM 1289 O O . PRO A 1 160 ? 13.339 -2.549 -6.353 1.00 91.38 160 PRO A O 1
ATOM 1292 N N . LEU A 1 161 ? 11.650 -1.814 -7.664 1.00 92.75 161 LEU A N 1
ATOM 1293 C CA . LEU A 1 161 ? 11.356 -3.096 -8.300 1.00 92.75 161 LEU A CA 1
ATOM 1294 C C . LEU A 1 161 ? 12.037 -3.195 -9.668 1.00 92.75 161 LEU A C 1
ATOM 1296 O O . LEU A 1 161 ? 12.495 -4.265 -10.050 1.00 92.75 161 LEU A O 1
ATOM 1300 N N . VAL A 1 162 ? 12.114 -2.071 -10.385 1.00 94.69 162 VAL A N 1
ATOM 1301 C CA . VAL A 1 162 ? 12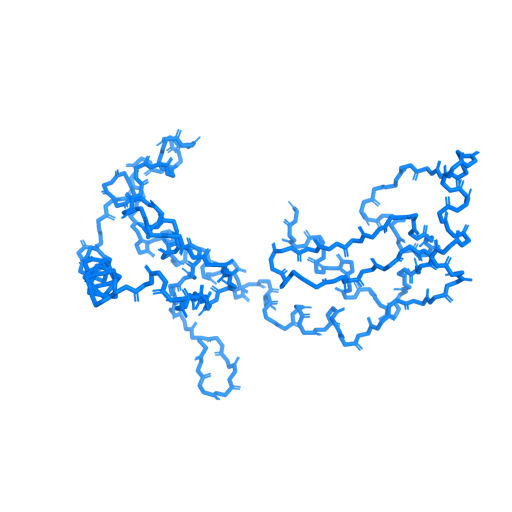.796 -1.969 -11.678 1.00 94.69 162 VAL A CA 1
ATOM 1302 C C . VAL A 1 162 ? 13.585 -0.668 -11.732 1.00 94.69 162 VAL A C 1
ATOM 1304 O O . VAL A 1 162 ? 13.056 0.400 -11.408 1.00 94.69 162 VAL A O 1
ATOM 1307 N N . MET A 1 163 ? 14.843 -0.749 -12.146 1.00 96.19 163 MET A N 1
ATOM 1308 C CA . MET A 1 163 ? 15.735 0.391 -12.333 1.00 96.19 163 MET A CA 1
ATOM 1309 C C . MET A 1 163 ? 15.768 0.848 -13.802 1.00 96.19 163 MET A C 1
ATOM 1311 O O . MET A 1 163 ? 15.576 0.041 -14.715 1.00 96.19 163 MET A O 1
ATOM 1315 N N . PRO A 1 164 ? 16.086 2.129 -14.072 1.00 96.94 164 PRO A N 1
ATOM 1316 C CA . PRO A 1 164 ? 16.370 2.593 -15.427 1.00 96.94 164 PRO A CA 1
ATOM 1317 C C . PRO A 1 164 ? 17.446 1.738 -16.105 1.00 96.94 164 PRO A C 1
ATOM 1319 O O . PRO A 1 164 ? 18.510 1.497 -15.531 1.00 96.94 164 PRO A O 1
ATOM 1322 N N . GLY A 1 165 ? 17.190 1.307 -17.338 1.00 96.31 165 GLY A N 1
ATOM 1323 C CA . GLY A 1 165 ? 18.085 0.442 -18.110 1.00 96.31 165 GLY A CA 1
ATOM 1324 C C . GLY A 1 165 ? 17.869 -1.059 -17.901 1.00 96.31 165 GLY A C 1
ATOM 1325 O O . GLY A 1 165 ? 18.474 -1.859 -18.623 1.00 96.31 165 GLY A O 1
ATOM 1326 N N . GLU A 1 166 ? 16.991 -1.450 -16.977 1.00 97.19 166 GLU A N 1
ATOM 1327 C CA . GLU A 1 166 ? 16.558 -2.835 -16.810 1.00 97.19 166 GLU A CA 1
ATOM 1328 C C . GLU A 1 166 ? 15.372 -3.185 -17.717 1.00 97.19 166 GLU A C 1
ATOM 1330 O O . GLU A 1 166 ? 14.517 -2.356 -18.037 1.00 97.19 166 GLU A O 1
ATOM 1335 N N . MET A 1 167 ? 15.314 -4.446 -18.128 1.00 96.75 167 MET A N 1
ATOM 1336 C CA . MET A 1 167 ? 14.268 -5.018 -18.966 1.00 96.75 167 MET A CA 1
ATOM 1337 C C . MET A 1 167 ? 13.563 -6.140 -18.209 1.00 96.75 167 MET A C 1
ATOM 1339 O O . MET A 1 167 ? 14.210 -7.055 -17.691 1.00 96.75 167 MET A O 1
ATOM 1343 N N . ILE A 1 168 ? 12.232 -6.087 -18.185 1.00 95.31 168 ILE A N 1
ATOM 1344 C CA . ILE A 1 168 ? 11.413 -7.210 -17.725 1.00 95.31 168 ILE A CA 1
ATOM 1345 C C . ILE A 1 168 ? 11.404 -8.252 -18.846 1.00 95.31 168 ILE A C 1
ATOM 1347 O O . ILE A 1 168 ? 11.075 -7.934 -19.989 1.00 95.31 168 ILE A O 1
ATOM 1351 N N . THR A 1 169 ? 11.794 -9.482 -18.536 1.00 94.25 169 THR A N 1
ATOM 1352 C CA . THR A 1 169 ? 11.818 -10.608 -19.475 1.00 94.25 169 THR A CA 1
ATOM 1353 C C . THR A 1 169 ? 10.709 -11.595 -19.121 1.00 94.25 169 THR A C 1
ATOM 1355 O O . THR A 1 169 ? 10.020 -11.438 -18.117 1.00 94.25 169 THR A O 1
ATOM 1358 N N . GLU A 1 170 ? 10.535 -12.640 -19.929 1.00 92.88 170 GLU A N 1
ATOM 1359 C CA . GLU A 1 170 ? 9.607 -13.727 -19.588 1.00 92.88 170 GLU A CA 1
ATOM 1360 C C . GLU A 1 170 ? 9.999 -14.451 -18.288 1.00 92.88 170 GLU A C 1
ATOM 1362 O O . GLU A 1 170 ? 9.130 -14.931 -17.567 1.00 92.88 170 GLU A O 1
ATOM 1367 N N . GLU A 1 171 ? 11.290 -14.480 -17.940 1.00 91.00 171 GLU A N 1
ATOM 1368 C CA . GLU A 1 171 ? 11.764 -15.058 -16.676 1.00 91.00 171 GLU A CA 1
ATOM 1369 C C . GLU A 1 171 ? 11.372 -14.187 -15.475 1.00 91.00 171 GLU A C 1
ATOM 1371 O O . GLU A 1 171 ? 10.959 -14.711 -14.442 1.00 91.00 171 GLU A O 1
ATOM 1376 N N . SER A 1 172 ? 11.439 -12.858 -15.617 1.00 91.88 172 SER A N 1
ATOM 1377 C CA . SER A 1 172 ? 11.022 -11.903 -14.583 1.00 91.88 172 SER A CA 1
ATOM 1378 C C . SER A 1 172 ? 9.566 -11.446 -14.718 1.00 91.88 172 SER A C 1
ATOM 1380 O O . SER A 1 172 ? 9.167 -10.465 -14.094 1.00 91.88 172 SER A O 1
ATOM 1382 N N . ARG A 1 173 ? 8.725 -12.183 -15.458 1.00 90.44 173 ARG A N 1
ATOM 1383 C CA . ARG A 1 173 ? 7.282 -11.914 -15.598 1.00 90.44 173 ARG A CA 1
ATOM 1384 C C . ARG A 1 173 ? 6.531 -11.720 -14.266 1.00 90.44 173 ARG A C 1
ATOM 1386 O O . ARG A 1 173 ? 5.648 -10.861 -14.250 1.00 90.44 173 ARG A O 1
ATOM 1393 N N . PRO A 1 174 ? 6.876 -12.387 -13.140 1.00 91.88 174 PRO A N 1
ATOM 1394 C CA . PRO A 1 174 ? 6.249 -12.098 -11.845 1.00 91.88 174 PRO A CA 1
ATOM 1395 C C . PRO A 1 174 ? 6.326 -10.624 -11.413 1.00 91.88 174 PRO A C 1
ATOM 1397 O O . PRO A 1 174 ? 5.437 -10.149 -10.711 1.00 91.88 174 PRO A O 1
ATOM 1400 N N . VAL A 1 175 ? 7.344 -9.878 -11.863 1.00 91.25 175 VAL A N 1
ATOM 1401 C CA . VAL A 1 175 ? 7.451 -8.422 -11.662 1.00 91.25 175 VAL A CA 1
ATOM 1402 C C . VAL A 1 175 ? 6.261 -7.697 -12.289 1.00 91.25 175 VAL A C 1
ATOM 1404 O O . VAL A 1 175 ? 5.643 -6.852 -11.644 1.00 91.25 175 VAL A O 1
ATOM 1407 N N . LEU A 1 176 ? 5.920 -8.040 -13.535 1.00 91.75 176 LEU A N 1
ATOM 1408 C CA . LEU A 1 176 ? 4.796 -7.444 -14.251 1.00 91.75 176 LEU A CA 1
ATOM 1409 C C . LEU A 1 176 ? 3.457 -7.852 -13.631 1.00 91.75 176 LEU A C 1
ATOM 1411 O O . LEU A 1 176 ? 2.611 -6.991 -13.421 1.00 91.75 176 LEU A O 1
ATOM 1415 N N . GLU A 1 177 ? 3.283 -9.128 -13.285 1.00 90.06 177 GLU A N 1
ATOM 1416 C CA . GLU A 1 177 ? 2.057 -9.618 -12.634 1.00 90.06 177 GLU A CA 1
ATOM 1417 C C . GLU A 1 177 ? 1.798 -8.895 -11.304 1.00 90.06 177 GLU A C 1
ATOM 1419 O O . GLU A 1 177 ? 0.664 -8.521 -10.996 1.00 90.06 177 GLU A O 1
ATOM 1424 N N . PHE A 1 178 ? 2.856 -8.648 -10.525 1.00 90.25 178 PHE A N 1
ATOM 1425 C CA . PHE A 1 178 ? 2.760 -7.870 -9.295 1.00 90.25 178 PHE A CA 1
ATOM 1426 C C . PHE A 1 178 ? 2.363 -6.418 -9.555 1.00 90.25 178 PHE A C 1
ATOM 1428 O O . PHE A 1 178 ? 1.522 -5.890 -8.830 1.00 90.25 178 PHE A O 1
ATOM 1435 N N . LEU A 1 179 ? 2.919 -5.785 -10.591 1.00 90.38 179 LEU A N 1
ATOM 1436 C CA . LEU A 1 179 ? 2.499 -4.444 -10.986 1.00 90.38 179 LEU A CA 1
ATOM 1437 C C . LEU A 1 179 ? 1.032 -4.440 -11.419 1.00 90.38 179 LEU A C 1
ATOM 1439 O O . LEU A 1 179 ? 0.269 -3.669 -10.865 1.00 90.38 179 LEU A O 1
ATOM 1443 N N . GLN A 1 180 ? 0.601 -5.326 -12.314 1.00 90.00 180 GLN A N 1
ATOM 1444 C CA . GLN A 1 180 ? -0.789 -5.382 -12.789 1.00 90.00 180 GLN A CA 1
ATOM 1445 C C . GLN A 1 180 ? -1.805 -5.597 -11.665 1.00 90.00 180 GLN A C 1
ATOM 1447 O O . GLN A 1 180 ? -2.908 -5.083 -11.730 1.00 90.00 180 GLN A O 1
ATOM 1452 N N . MET A 1 181 ? -1.452 -6.334 -10.614 1.00 86.62 181 MET A N 1
ATOM 1453 C CA . MET A 1 181 ? -2.352 -6.521 -9.476 1.00 86.62 181 MET A CA 1
ATOM 1454 C C . MET A 1 181 ? -2.537 -5.234 -8.644 1.00 86.62 181 MET A C 1
ATOM 1456 O O . MET A 1 181 ? -3.565 -5.078 -7.987 1.00 86.62 181 MET A O 1
ATOM 1460 N N . LEU A 1 182 ? -1.575 -4.303 -8.670 1.00 82.56 182 LEU A N 1
ATOM 1461 C CA . LEU A 1 182 ? -1.659 -3.032 -7.940 1.00 82.56 182 LEU A CA 1
ATOM 1462 C C . LEU A 1 182 ? -2.479 -1.941 -8.657 1.00 82.56 182 LEU A C 1
ATOM 1464 O O . LEU A 1 182 ? -2.781 -0.937 -8.007 1.00 82.56 182 LEU A O 1
ATOM 1468 N N . TRP A 1 183 ? -2.805 -2.106 -9.945 1.00 71.12 183 TRP A N 1
ATOM 1469 C CA . TRP A 1 183 ? -3.485 -1.108 -10.786 1.00 71.12 183 TRP A CA 1
ATOM 1470 C C . TRP A 1 183 ? -4.805 -1.649 -11.336 1.00 71.12 183 TRP A C 1
ATOM 1472 O O . TRP A 1 183 ? -5.833 -0.961 -11.143 1.00 71.12 183 TRP A O 1
#

Organism: Escherichia coli (NCBI:txid562)

Radius of gyration: 20.42 Å; chains: 1; bounding box: 48×35×54 Å

pLDDT: mean 91.88, std 6.29, range [59.22, 97.44]

Secondary structure (DSSP, 8-state):
--TTSPPPS----HHHHHHHHHHTT---SEE-SS-EE----TT--HHHHHHHHHHHHHHHHHHHTT-BHHHH-HHHHHH-HHHHTT-BHHHHHHHHHHHHHHTTHHHHHHHHHHSPPEE-S-HHHHHHHHHTT------GGG-TTPBPSS-B--TTTTS-SB-TTEE--STTHHHHHHHHHH-

Foldseek 3Di:
DPPVPDADLADFFQVLVQLLCVVLVHHFPAGDRHDTHDDDDPPDDPVNVVSVVVSVVVLVVQVVVQAQCCVRRVVVCVVPVVVRVRPTNRNVRSVVSVLCVVLVLVVLVVLLQVDAFAQQDDLVVLQVCVVVVVDDDDDLVGQAPPFDSAWDADPVVRDTSDGHRGGQHPSSCSNSSSVVSVD